Protein AF-A0A1J0KSJ8-F1 (afdb_monomer)

Mean predicted aligned error: 7.26 Å

InterPro domains:
  IPR025668 Transposase DDE domain [PF13612] (60-178)

Sequence (191 aa):
MTILIMYQAVRYKDFKTYYVELIKIYWKYYFPTSSSYNRFVELIDIAMLPLIAFISSNHGKHTDLYFIDATKLLVCHNLREYRYKVFKSLAAKGKTSTGWFFGFKLNYIGEIISINISPGNKDDRSFLTKLCKGLKGLVFGDRGYISKDKAQLFEKQGLKLITALKKNMKKVHRLLRDLSLRLFLIISKII

Structure (mmCIF, N/CA/C/O backbone):
data_AF-A0A1J0KSJ8-F1
#
_entry.id   AF-A0A1J0KSJ8-F1
#
loop_
_atom_site.group_PDB
_atom_site.id
_atom_site.type_symbol
_atom_site.label_atom_id
_atom_site.label_alt_id
_atom_site.label_comp_id
_atom_site.label_asym_id
_atom_site.label_entity_id
_atom_site.label_seq_id
_atom_site.pdbx_PDB_ins_code
_atom_site.Cartn_x
_atom_site.Cartn_y
_atom_site.Cartn_z
_atom_site.occupancy
_atom_site.B_iso_or_equiv
_atom_site.auth_seq_id
_atom_site.auth_comp_id
_atom_site.au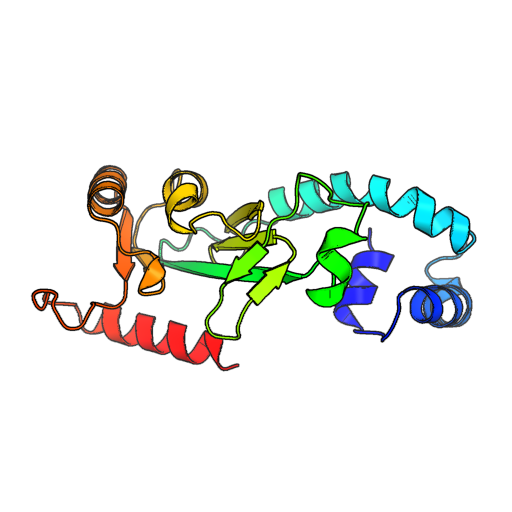th_asym_id
_atom_site.auth_atom_id
_atom_site.pdbx_PDB_model_num
ATOM 1 N N . MET A 1 1 ? 4.986 -9.153 -16.260 1.00 89.81 1 MET A N 1
ATOM 2 C CA . MET A 1 1 ? 4.685 -9.296 -14.817 1.00 89.81 1 MET A CA 1
ATOM 3 C C . MET A 1 1 ? 5.866 -9.871 -14.035 1.00 89.81 1 MET A C 1
ATOM 5 O O . MET A 1 1 ? 6.390 -9.154 -13.196 1.00 89.81 1 MET A O 1
ATOM 9 N N . THR A 1 2 ? 6.344 -11.087 -14.330 1.00 92.12 2 THR A N 1
ATOM 10 C CA . THR A 1 2 ? 7.434 -11.760 -13.583 1.00 92.12 2 THR A CA 1
ATOM 11 C C . THR A 1 2 ? 8.677 -10.890 -13.382 1.00 92.12 2 THR A C 1
ATOM 13 O O . THR A 1 2 ? 9.097 -10.683 -12.251 1.00 92.12 2 THR A O 1
ATOM 16 N N . ILE A 1 3 ? 9.190 -10.273 -14.453 1.00 93.81 3 ILE A N 1
ATOM 17 C CA . ILE A 1 3 ? 10.348 -9.363 -14.397 1.00 93.81 3 ILE A CA 1
ATOM 18 C C . ILE A 1 3 ? 10.130 -8.195 -13.412 1.00 93.81 3 ILE A C 1
ATOM 20 O O . ILE A 1 3 ? 11.066 -7.799 -12.724 1.00 93.81 3 ILE A O 1
ATOM 24 N N . LEU A 1 4 ? 8.912 -7.653 -13.303 1.00 92.88 4 LEU A N 1
ATOM 25 C CA . LEU A 1 4 ? 8.602 -6.549 -12.384 1.00 92.88 4 LEU A CA 1
ATOM 26 C C . LEU A 1 4 ? 8.526 -7.017 -10.927 1.00 92.88 4 LEU A C 1
ATOM 28 O O . LEU A 1 4 ? 9.006 -6.316 -10.042 1.00 92.88 4 LEU A O 1
ATOM 32 N N . ILE A 1 5 ? 7.955 -8.199 -10.677 1.00 91.25 5 ILE A N 1
ATOM 33 C CA . ILE A 1 5 ? 7.901 -8.795 -9.332 1.00 91.25 5 ILE A CA 1
ATOM 34 C C . ILE A 1 5 ? 9.320 -9.108 -8.848 1.00 91.25 5 ILE A C 1
ATOM 36 O O . ILE A 1 5 ? 9.695 -8.747 -7.735 1.00 91.25 5 ILE A O 1
ATOM 40 N N . MET A 1 6 ? 10.137 -9.713 -9.710 1.00 92.56 6 MET A N 1
ATOM 41 C CA . MET A 1 6 ? 11.525 -10.045 -9.397 1.00 92.56 6 MET A CA 1
ATOM 42 C C . MET A 1 6 ? 12.364 -8.800 -9.093 1.00 92.56 6 MET A C 1
ATOM 44 O O . MET A 1 6 ? 13.164 -8.834 -8.165 1.00 92.56 6 MET A O 1
ATOM 48 N N . TYR A 1 7 ? 12.135 -7.677 -9.779 1.00 93.25 7 TYR A N 1
ATOM 49 C CA . TYR A 1 7 ? 12.814 -6.419 -9.453 1.00 93.25 7 TYR A CA 1
ATOM 50 C C . TYR A 1 7 ? 12.594 -6.007 -7.988 1.00 93.25 7 TYR A C 1
ATOM 52 O O . TYR A 1 7 ? 13.543 -5.622 -7.305 1.00 93.25 7 TYR A O 1
ATOM 60 N N . GLN A 1 8 ? 11.362 -6.153 -7.486 1.00 89.62 8 GLN A N 1
ATOM 61 C CA . GLN A 1 8 ? 11.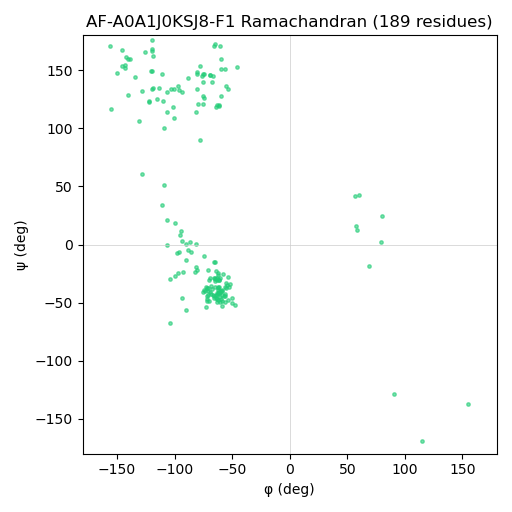033 -5.852 -6.088 1.00 89.62 8 GLN A CA 1
ATOM 62 C C . GLN A 1 8 ? 11.688 -6.837 -5.112 1.00 89.62 8 GLN A C 1
ATOM 64 O O . GLN A 1 8 ? 12.102 -6.439 -4.025 1.00 89.62 8 GLN A O 1
ATOM 69 N N . ALA A 1 9 ? 11.809 -8.110 -5.499 1.00 90.00 9 ALA A N 1
ATOM 70 C CA . ALA A 1 9 ? 12.443 -9.137 -4.676 1.00 90.00 9 ALA A CA 1
ATOM 71 C C . ALA A 1 9 ? 13.965 -8.947 -4.573 1.00 90.00 9 ALA A C 1
ATOM 73 O O . ALA A 1 9 ? 14.524 -9.041 -3.484 1.00 90.00 9 ALA A O 1
ATOM 74 N N . VAL A 1 10 ? 14.628 -8.641 -5.692 1.00 90.44 10 VAL A N 1
ATOM 75 C CA . VAL A 1 10 ? 16.093 -8.511 -5.760 1.00 90.44 10 VAL A CA 1
ATOM 76 C C . VAL A 1 10 ? 16.575 -7.139 -5.263 1.00 90.44 10 VAL A C 1
ATOM 78 O O . VAL A 1 10 ? 17.729 -6.999 -4.872 1.00 90.44 10 VAL A O 1
ATOM 81 N N . ARG A 1 11 ? 15.693 -6.128 -5.212 1.00 87.06 11 ARG A N 1
ATOM 82 C CA . ARG A 1 11 ? 15.969 -4.781 -4.669 1.00 87.06 11 ARG A CA 1
ATOM 83 C C . ARG A 1 11 ? 17.149 -4.058 -5.336 1.00 87.06 11 ARG A C 1
ATOM 85 O O . ARG A 1 11 ? 17.936 -3.384 -4.672 1.00 87.06 11 ARG A O 1
ATOM 92 N N . TYR A 1 12 ? 17.247 -4.158 -6.662 1.00 91.00 12 TYR A N 1
ATOM 93 C CA . TYR A 1 12 ? 18.189 -3.343 -7.437 1.00 91.00 12 TYR A CA 1
ATOM 94 C C . TYR A 1 12 ? 17.919 -1.844 -7.249 1.00 91.00 12 TYR A C 1
ATOM 96 O O . TYR A 1 12 ? 16.783 -1.419 -7.039 1.00 91.00 12 TYR A O 1
ATOM 104 N N . LYS A 1 13 ? 18.976 -1.033 -7.371 1.00 89.88 13 LYS A N 1
ATOM 105 C CA . LYS A 1 13 ? 18.907 0.425 -7.193 1.00 89.88 13 LYS A CA 1
ATOM 106 C C . LYS A 1 13 ? 17.995 1.107 -8.215 1.00 89.88 13 LYS A C 1
ATOM 108 O O . LYS A 1 13 ? 17.263 2.031 -7.864 1.00 89.88 13 LYS A O 1
ATOM 113 N N . ASP A 1 14 ? 18.068 0.682 -9.472 1.00 92.81 14 ASP A N 1
ATOM 114 C CA . ASP A 1 14 ? 17.246 1.206 -10.552 1.00 92.81 14 ASP A CA 1
ATOM 115 C C . ASP A 1 14 ? 16.847 0.103 -11.537 1.00 92.81 14 ASP A C 1
ATOM 117 O O . ASP A 1 14 ? 17.541 -0.901 -11.726 1.00 92.81 14 ASP A O 1
ATOM 121 N N . PHE A 1 15 ? 15.692 0.307 -12.167 1.00 93.25 15 PHE A N 1
ATOM 122 C CA . PHE A 1 15 ? 15.083 -0.687 -13.040 1.00 93.25 15 PHE A CA 1
ATOM 123 C C . PHE A 1 15 ? 15.863 -0.892 -14.346 1.00 93.25 15 PHE A C 1
ATOM 125 O O . PHE A 1 15 ? 15.830 -1.984 -14.912 1.00 93.25 15 PHE A O 1
ATOM 132 N N . LYS A 1 16 ? 16.573 0.134 -14.834 1.00 95.56 16 LYS A N 1
ATOM 133 C CA . LYS A 1 16 ? 17.305 0.057 -16.101 1.00 95.56 16 LYS A CA 1
ATOM 134 C C . LYS A 1 16 ? 18.509 -0.864 -15.969 1.00 95.56 16 LYS A C 1
ATOM 136 O O . LYS A 1 16 ? 18.651 -1.764 -16.790 1.00 95.56 16 LYS A O 1
ATOM 141 N N . THR A 1 17 ? 19.311 -0.679 -14.925 1.00 95.25 17 THR A N 1
ATOM 142 C CA . THR A 1 17 ? 20.457 -1.539 -14.607 1.00 95.25 17 THR A CA 1
ATOM 143 C C . THR A 1 17 ? 19.998 -2.980 -14.398 1.00 95.25 17 THR A C 1
ATOM 145 O O . THR A 1 17 ? 20.498 -3.893 -15.049 1.00 95.25 17 THR A O 1
ATOM 148 N N . TYR A 1 18 ? 18.949 -3.184 -13.593 1.00 96.44 18 TYR A N 1
ATOM 149 C CA . TYR A 1 18 ? 18.329 -4.498 -13.404 1.00 96.44 18 TYR A CA 1
ATOM 150 C C . TYR A 1 18 ? 17.925 -5.165 -14.730 1.00 96.44 18 TYR A C 1
ATOM 152 O O . TYR A 1 18 ? 18.230 -6.330 -14.973 1.00 96.44 18 TYR A O 1
ATOM 160 N N . TYR A 1 19 ? 17.250 -4.434 -15.615 1.00 96.56 19 TYR A N 1
ATOM 161 C CA . TYR A 1 19 ? 16.765 -5.004 -16.865 1.00 96.56 19 TYR A CA 1
ATOM 162 C C . TYR A 1 19 ? 17.901 -5.289 -17.856 1.00 96.56 19 TYR A C 1
ATOM 164 O O . TYR A 1 19 ? 17.952 -6.356 -18.465 1.00 96.56 19 TYR A O 1
ATOM 172 N N . VAL A 1 20 ? 18.813 -4.336 -18.044 1.00 95.94 20 VAL A N 1
ATOM 173 C CA . VAL A 1 20 ? 19.870 -4.440 -19.057 1.00 95.94 20 VAL A CA 1
ATOM 174 C C . VAL A 1 20 ? 20.950 -5.429 -18.637 1.00 95.94 20 VAL A C 1
ATOM 176 O O . VAL A 1 20 ? 21.406 -6.199 -19.473 1.00 95.94 20 VAL A O 1
ATOM 179 N N . GLU A 1 21 ? 21.341 -5.450 -17.368 1.00 94.25 21 GLU A N 1
ATOM 180 C CA . GLU A 1 21 ? 22.428 -6.314 -16.914 1.00 94.25 21 GLU A CA 1
ATOM 181 C C . GLU A 1 21 ? 21.895 -7.672 -16.462 1.00 94.25 21 GLU A C 1
ATOM 183 O O . GLU A 1 21 ? 22.269 -8.703 -17.017 1.00 94.25 21 GLU A O 1
ATOM 188 N N . LEU A 1 22 ? 20.965 -7.711 -15.506 1.00 94.56 22 LEU A N 1
ATOM 189 C CA . LEU A 1 22 ? 20.502 -8.988 -14.963 1.00 94.56 22 LEU A CA 1
ATOM 190 C C . LEU A 1 22 ? 19.610 -9.739 -15.957 1.00 94.56 22 LEU A C 1
ATOM 192 O O . LEU A 1 22 ? 19.896 -10.885 -16.293 1.00 94.56 22 LEU A O 1
ATOM 196 N N . ILE A 1 23 ? 18.547 -9.107 -16.463 1.00 95.81 23 ILE A N 1
ATOM 197 C CA . ILE A 1 23 ? 17.576 -9.805 -17.323 1.00 95.81 23 ILE A CA 1
ATOM 198 C C . ILE A 1 23 ? 18.155 -10.113 -18.705 1.00 95.81 23 ILE A C 1
ATOM 200 O O . ILE A 1 23 ? 18.035 -11.241 -19.181 1.00 95.81 23 ILE A O 1
ATOM 204 N N . LYS A 1 24 ? 18.776 -9.128 -19.364 1.00 95.12 24 LYS A N 1
ATOM 205 C CA . LYS A 1 24 ? 19.223 -9.279 -20.759 1.00 95.12 24 LYS A CA 1
ATOM 206 C C . LYS A 1 24 ? 20.567 -9.995 -20.912 1.00 95.12 24 LYS A C 1
ATOM 208 O O . LYS A 1 24 ? 20.784 -10.553 -21.988 1.00 95.12 24 LYS A O 1
ATOM 213 N N . ILE A 1 25 ? 21.438 -9.993 -19.897 1.00 94.38 25 ILE A N 1
ATOM 214 C CA . ILE A 1 25 ? 22.744 -10.676 -19.952 1.00 94.38 25 ILE A CA 1
ATOM 215 C C . ILE A 1 25 ? 22.688 -11.970 -19.140 1.00 94.38 25 ILE A C 1
ATOM 217 O O . ILE A 1 25 ? 22.714 -13.049 -19.727 1.00 94.38 25 ILE A O 1
ATOM 221 N N . TYR A 1 26 ? 22.548 -11.882 -17.815 1.00 93.44 26 TYR A N 1
ATOM 222 C CA . TYR A 1 26 ? 22.667 -13.055 -16.939 1.00 93.44 26 TYR A CA 1
ATOM 223 C C . TYR A 1 26 ? 21.498 -14.041 -17.065 1.00 93.44 26 TYR A C 1
ATOM 225 O O . TYR A 1 26 ? 21.705 -15.252 -17.075 1.00 93.44 26 TYR A O 1
ATOM 233 N N . TRP A 1 27 ? 20.263 -13.553 -17.186 1.00 93.75 27 TRP A N 1
ATOM 234 C CA . TRP A 1 27 ? 19.052 -14.383 -17.261 1.00 93.75 27 TRP A CA 1
ATOM 235 C C . TRP A 1 27 ? 18.440 -14.449 -18.658 1.00 93.75 27 TRP A C 1
ATOM 237 O O . TRP A 1 27 ? 17.275 -14.823 -18.816 1.00 93.75 27 TRP A O 1
ATOM 247 N N . LYS A 1 28 ? 19.235 -14.159 -19.694 1.00 94.00 28 LYS A N 1
ATOM 248 C CA . LYS A 1 28 ? 18.799 -14.232 -21.094 1.00 94.00 28 LYS A CA 1
ATOM 249 C C . LYS A 1 28 ? 18.188 -15.588 -21.443 1.00 94.00 28 LYS A C 1
ATOM 251 O O . LYS A 1 28 ? 17.220 -15.640 -22.192 1.00 94.00 28 LYS A O 1
ATOM 256 N N . TYR A 1 29 ? 18.726 -16.665 -20.871 1.00 96.19 29 TYR A N 1
ATOM 257 C CA . TYR A 1 29 ? 18.216 -18.023 -21.058 1.00 96.19 29 TYR A CA 1
ATOM 258 C C . TYR A 1 29 ? 16.755 -18.184 -20.603 1.00 96.19 29 TYR A C 1
ATOM 260 O O . TYR A 1 29 ? 15.965 -18.819 -21.292 1.00 96.19 29 TYR A O 1
ATOM 268 N N . TYR A 1 30 ? 16.368 -17.559 -19.486 1.00 94.69 30 TYR A N 1
ATOM 269 C CA . TYR A 1 30 ? 14.998 -17.607 -18.960 1.00 94.69 30 TYR A CA 1
ATOM 270 C C . TYR A 1 30 ? 14.048 -16.633 -19.669 1.00 94.69 30 TYR A C 1
ATOM 272 O O . TYR A 1 30 ? 12.833 -16.827 -19.655 1.00 94.69 30 TYR A O 1
ATOM 280 N N . PHE A 1 31 ? 14.591 -15.588 -20.300 1.00 94.50 31 PHE A N 1
ATOM 281 C CA . PHE A 1 31 ? 13.828 -14.567 -21.022 1.00 94.50 31 PHE A CA 1
ATOM 282 C C . PHE A 1 31 ? 14.361 -14.364 -22.454 1.00 94.50 31 PHE A C 1
ATOM 284 O O . PHE A 1 31 ? 14.771 -13.247 -22.810 1.00 94.50 31 PHE A O 1
ATOM 291 N N . PRO A 1 32 ? 14.344 -15.411 -23.303 1.00 93.31 32 PRO A N 1
ATOM 292 C CA . PRO A 1 32 ? 15.005 -15.390 -24.610 1.00 93.31 32 PRO A CA 1
ATOM 293 C C . PRO A 1 32 ? 14.380 -14.370 -25.570 1.00 93.31 32 PRO A C 1
ATOM 295 O O . PRO A 1 32 ? 15.076 -13.771 -26.385 1.00 93.31 32 PRO A O 1
ATOM 298 N N . THR A 1 33 ? 13.079 -14.110 -25.423 1.00 93.25 33 THR A N 1
ATOM 299 C CA . THR A 1 33 ? 12.290 -13.171 -26.236 1.00 93.25 33 THR A CA 1
ATOM 300 C C . THR A 1 33 ? 12.080 -11.812 -25.559 1.00 93.25 33 THR A C 1
ATOM 302 O O . THR A 1 33 ? 11.182 -11.053 -25.924 1.00 93.25 33 THR A O 1
ATOM 305 N N . SER A 1 34 ? 12.899 -11.473 -24.557 1.00 91.12 34 SER A N 1
ATOM 306 C CA . SER A 1 34 ? 12.813 -10.183 -23.864 1.00 91.12 34 SER A CA 1
ATOM 307 C C . SER A 1 34 ? 13.023 -9.004 -24.822 1.00 91.12 34 SER A C 1
ATOM 309 O O . SER A 1 34 ? 14.029 -8.914 -25.535 1.00 91.12 34 SER A O 1
ATOM 311 N N . SE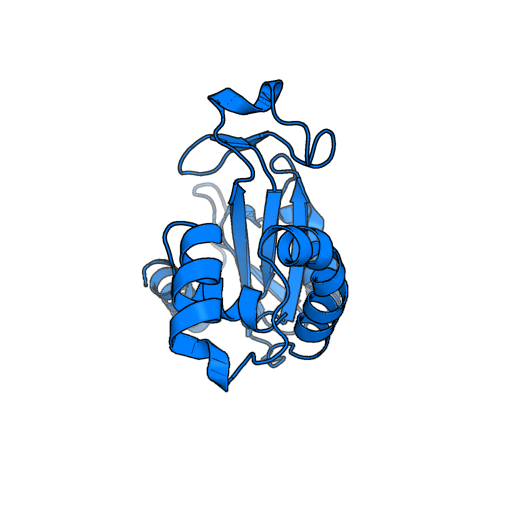R A 1 35 ? 12.092 -8.049 -24.808 1.00 93.56 35 SER A N 1
ATOM 312 C CA . SER A 1 35 ? 12.138 -6.857 -25.657 1.00 93.56 35 SER A CA 1
ATOM 313 C C . SER A 1 35 ? 13.328 -5.943 -25.324 1.00 93.56 35 SER A C 1
ATOM 315 O O . SER A 1 35 ? 14.049 -6.145 -24.338 1.00 93.56 35 SER A O 1
ATOM 317 N N . SER A 1 36 ? 13.552 -4.904 -26.134 1.00 94.56 36 SER A N 1
ATOM 318 C CA . SER A 1 36 ? 14.458 -3.815 -25.748 1.00 94.56 36 SER A CA 1
ATOM 319 C C . SER A 1 36 ? 13.967 -3.137 -24.461 1.00 94.56 36 SER A C 1
ATOM 321 O O . SER A 1 36 ? 12.789 -3.244 -24.112 1.00 94.56 36 SER A O 1
ATOM 323 N N . TYR A 1 37 ? 14.859 -2.440 -23.751 1.00 95.12 37 TYR A N 1
ATOM 324 C CA . TYR A 1 37 ? 14.500 -1.730 -22.518 1.00 95.12 37 TYR A CA 1
ATOM 325 C C . TYR A 1 37 ? 13.361 -0.725 -22.744 1.00 95.12 37 TYR A C 1
ATOM 327 O O . TYR A 1 37 ? 12.360 -0.775 -22.038 1.00 95.12 37 TYR A O 1
ATOM 335 N N . ASN A 1 38 ? 13.469 0.128 -23.768 1.00 95.38 38 ASN A N 1
ATOM 336 C CA . ASN A 1 38 ? 12.441 1.130 -24.073 1.00 95.38 38 ASN A CA 1
ATOM 337 C C . ASN A 1 38 ? 11.091 0.470 -24.366 1.00 95.38 38 ASN A C 1
ATOM 339 O O . ASN A 1 38 ? 10.085 0.835 -23.765 1.00 95.38 38 ASN A O 1
ATOM 343 N N . ARG A 1 39 ? 11.093 -0.579 -25.200 1.00 94.56 39 ARG A N 1
ATOM 344 C CA . ARG A 1 39 ? 9.872 -1.329 -25.494 1.00 94.56 39 ARG A CA 1
ATOM 345 C C . ARG A 1 39 ? 9.299 -1.990 -24.244 1.00 94.56 39 ARG A C 1
ATOM 347 O O . ARG A 1 39 ? 8.091 -2.028 -24.078 1.00 94.56 39 ARG A O 1
ATOM 354 N N . PHE A 1 40 ? 10.147 -2.500 -23.354 1.00 94.31 40 PHE A N 1
ATOM 355 C CA . PHE A 1 40 ? 9.678 -3.088 -22.105 1.00 94.31 40 PHE A CA 1
ATOM 356 C C . PHE A 1 40 ? 8.985 -2.047 -21.225 1.00 94.31 40 PHE A C 1
ATOM 358 O O . PHE A 1 40 ? 7.924 -2.339 -20.686 1.00 94.31 40 PHE A O 1
ATOM 365 N N . VAL A 1 41 ? 9.554 -0.842 -21.105 1.00 92.56 41 VAL A N 1
ATOM 366 C CA . VAL A 1 41 ? 8.967 0.259 -20.323 1.00 92.56 41 VAL A CA 1
ATOM 367 C C . VAL A 1 41 ? 7.572 0.619 -20.834 1.00 92.56 41 VAL A C 1
ATOM 369 O O . VAL A 1 41 ? 6.658 0.746 -20.028 1.00 92.56 41 VAL A O 1
ATOM 372 N N . GLU A 1 42 ? 7.379 0.691 -22.151 1.00 91.62 42 GLU A N 1
ATOM 373 C CA . GLU A 1 42 ? 6.055 0.905 -22.761 1.00 91.62 42 GLU A CA 1
ATOM 374 C C . GLU A 1 42 ? 5.053 -0.215 -22.431 1.00 91.62 42 GLU A C 1
ATOM 376 O O . GLU A 1 42 ? 3.852 0.020 -22.352 1.00 91.62 42 GLU A O 1
ATOM 381 N N . LEU A 1 43 ? 5.536 -1.444 -22.234 1.00 91.06 43 LEU A N 1
ATOM 382 C CA . LEU A 1 43 ? 4.709 -2.610 -21.917 1.00 91.06 43 LEU A CA 1
ATOM 383 C C . LEU A 1 43 ? 4.421 -2.759 -20.413 1.00 91.06 43 LEU A C 1
ATOM 385 O O . LEU A 1 43 ? 3.642 -3.639 -20.040 1.00 91.06 43 LEU A O 1
ATOM 389 N N . ILE A 1 44 ? 5.020 -1.940 -19.537 1.00 90.44 44 ILE A N 1
ATOM 390 C CA . ILE A 1 44 ? 4.822 -2.047 -18.079 1.00 90.44 44 ILE A CA 1
ATOM 391 C C . ILE A 1 44 ? 3.346 -1.885 -17.716 1.00 90.44 44 ILE A C 1
ATOM 393 O O . ILE A 1 44 ? 2.844 -2.651 -16.893 1.00 90.44 44 ILE A O 1
ATOM 397 N N . ASP A 1 45 ? 2.635 -0.963 -18.363 1.00 85.56 45 ASP A N 1
ATOM 398 C CA . ASP A 1 45 ? 1.226 -0.697 -18.061 1.00 85.56 45 ASP A CA 1
ATOM 399 C C . ASP A 1 45 ? 0.332 -1.913 -18.344 1.00 85.56 45 ASP A C 1
ATOM 401 O O . ASP A 1 45 ? -0.622 -2.175 -17.611 1.00 85.56 45 ASP A O 1
ATOM 405 N N . ILE A 1 46 ? 0.697 -2.746 -19.325 1.00 90.12 46 ILE A N 1
ATOM 406 C CA . ILE A 1 46 ? -0.010 -4.001 -19.625 1.00 90.12 46 ILE A CA 1
ATOM 407 C C . ILE A 1 46 ? 0.111 -4.987 -18.459 1.00 90.12 46 ILE A C 1
ATOM 409 O O . ILE A 1 46 ? -0.791 -5.789 -18.225 1.00 90.12 46 ILE A O 1
ATOM 413 N N . ALA A 1 47 ? 1.196 -4.923 -17.681 1.00 87.81 47 ALA A N 1
ATOM 414 C CA . ALA A 1 47 ? 1.391 -5.787 -16.525 1.00 87.81 47 ALA A CA 1
ATOM 415 C C . ALA A 1 47 ? 0.517 -5.408 -15.315 1.00 87.81 47 ALA A C 1
ATOM 417 O O . ALA A 1 47 ? 0.440 -6.203 -14.378 1.00 87.81 47 ALA A O 1
ATOM 418 N N . MET A 1 48 ? -0.162 -4.254 -15.325 1.00 84.94 48 MET A N 1
ATOM 419 C CA . MET A 1 48 ? -1.044 -3.842 -14.227 1.00 84.94 48 MET A CA 1
ATOM 420 C C . MET A 1 48 ? -2.266 -4.750 -14.089 1.00 84.94 48 MET A C 1
ATOM 422 O O . MET A 1 48 ? -2.574 -5.188 -12.984 1.00 84.94 48 MET A O 1
ATOM 426 N N . LEU A 1 49 ? -2.938 -5.078 -15.195 1.00 89.12 49 LEU A N 1
ATOM 427 C CA . LEU A 1 49 ? -4.103 -5.969 -15.185 1.00 89.12 49 LEU A CA 1
ATOM 428 C C . LEU A 1 49 ? -3.797 -7.363 -14.608 1.00 89.12 49 LEU A C 1
ATOM 430 O O . LEU A 1 49 ? -4.483 -7.761 -13.665 1.00 89.12 49 LEU A O 1
ATOM 434 N N . PRO A 1 50 ? -2.771 -8.100 -15.081 1.00 90.94 50 PRO A N 1
ATOM 435 C CA . PRO A 1 50 ? -2.442 -9.395 -14.502 1.00 90.94 50 PRO A CA 1
ATOM 436 C C . PRO A 1 50 ? -1.948 -9.277 -13.055 1.00 90.94 50 PRO A C 1
ATOM 438 O O . PRO A 1 50 ? -2.192 -10.191 -12.278 1.00 90.94 50 PRO A O 1
ATOM 441 N N . LEU A 1 51 ? -1.324 -8.162 -12.651 1.00 88.00 51 LEU A N 1
ATOM 442 C CA . LEU A 1 51 ? -0.939 -7.948 -11.253 1.00 88.00 51 LEU A CA 1
ATOM 443 C C . LEU A 1 51 ? -2.163 -7.771 -10.342 1.00 88.00 51 LEU A C 1
ATOM 445 O O . LEU A 1 51 ? -2.206 -8.344 -9.257 1.00 88.00 51 LEU A O 1
ATOM 449 N N . ILE A 1 52 ? -3.168 -7.013 -10.789 1.00 87.44 52 ILE A N 1
ATOM 450 C CA . ILE A 1 52 ? -4.440 -6.867 -10.071 1.00 87.44 52 ILE A CA 1
ATOM 451 C C . ILE A 1 52 ? -5.140 -8.224 -9.985 1.00 87.44 52 ILE A C 1
ATOM 453 O O . ILE A 1 52 ? -5.537 -8.624 -8.896 1.00 87.44 52 ILE A O 1
ATOM 457 N N . ALA A 1 53 ? -5.226 -8.959 -11.097 1.00 90.31 53 ALA A N 1
ATOM 458 C CA . ALA A 1 53 ? -5.826 -10.291 -11.122 1.00 90.31 53 ALA A CA 1
ATOM 459 C C . ALA A 1 53 ? -5.097 -11.276 -10.194 1.00 90.31 53 ALA A C 1
ATOM 461 O O . ALA A 1 53 ? -5.749 -12.028 -9.473 1.00 90.31 53 ALA A O 1
ATOM 462 N N . PHE A 1 54 ? -3.762 -11.236 -10.162 1.00 88.94 54 PHE A N 1
ATOM 463 C CA . PHE A 1 54 ? -2.945 -12.036 -9.252 1.00 88.94 54 PHE A CA 1
ATOM 464 C C . PHE A 1 54 ? -3.266 -11.717 -7.788 1.00 88.94 54 PHE A C 1
ATOM 466 O O . PHE A 1 54 ? -3.566 -12.620 -7.017 1.00 88.94 54 PHE A O 1
ATOM 473 N N . ILE A 1 55 ? -3.287 -10.435 -7.412 1.00 86.06 55 ILE A N 1
ATOM 474 C CA . ILE A 1 55 ? -3.630 -10.009 -6.047 1.00 86.06 55 ILE A CA 1
ATOM 475 C C . ILE A 1 55 ? -5.064 -10.420 -5.680 1.00 86.06 55 ILE A C 1
ATOM 477 O O . ILE A 1 55 ? -5.297 -10.883 -4.569 1.00 86.06 55 ILE A O 1
ATOM 481 N N . SER A 1 56 ? -6.015 -10.276 -6.605 1.00 85.00 56 SER A N 1
ATOM 482 C CA . SER A 1 56 ? -7.419 -10.654 -6.397 1.00 85.00 56 SER A CA 1
ATOM 483 C C . SER A 1 56 ? -7.657 -12.165 -6.349 1.00 85.00 56 SER A C 1
ATOM 485 O O . SER A 1 56 ? -8.666 -12.603 -5.809 1.00 85.00 56 SER A O 1
ATOM 487 N N . SER A 1 57 ? -6.764 -12.971 -6.921 1.00 87.62 57 SER A N 1
ATOM 488 C CA . SER A 1 57 ? -6.877 -14.437 -6.890 1.00 87.62 57 SER A CA 1
ATOM 489 C C . SER A 1 57 ? -6.129 -15.047 -5.703 1.00 87.62 57 SER A C 1
ATOM 491 O O . SER A 1 57 ? -6.468 -16.138 -5.254 1.00 87.62 57 SER A O 1
ATOM 493 N N . ASN A 1 58 ? -5.133 -14.337 -5.167 1.00 85.12 58 ASN A N 1
ATOM 494 C CA . ASN A 1 58 ? -4.237 -14.815 -4.117 1.00 85.12 58 ASN A CA 1
ATOM 495 C C . ASN A 1 58 ? -4.503 -14.107 -2.780 1.00 85.12 58 ASN A C 1
ATOM 497 O O . ASN A 1 58 ? -3.585 -13.579 -2.150 1.00 85.12 58 ASN A O 1
ATOM 501 N N . HIS A 1 59 ? -5.763 -14.093 -2.347 1.00 84.38 59 HIS A N 1
ATOM 502 C CA . HIS A 1 59 ? -6.126 -13.587 -1.028 1.00 84.38 59 HIS A CA 1
ATOM 503 C C . HIS A 1 59 ? -5.616 -14.499 0.093 1.00 84.38 59 HIS A C 1
ATOM 505 O O . HIS A 1 59 ? -5.578 -15.725 -0.038 1.00 84.38 59 HIS A O 1
ATOM 511 N N . GLY A 1 60 ? -5.247 -13.878 1.212 1.00 85.19 60 GLY A N 1
ATOM 512 C CA . GLY A 1 60 ? -4.930 -14.564 2.458 1.00 85.19 60 GLY A CA 1
ATOM 513 C C . GLY A 1 60 ? -6.094 -15.373 3.017 1.00 85.19 60 GLY A C 1
ATOM 514 O O . GLY A 1 60 ? -7.238 -15.271 2.564 1.00 85.19 60 GLY A O 1
ATOM 515 N N . LYS A 1 61 ? -5.815 -16.178 4.041 1.00 87.00 61 LYS A N 1
ATOM 516 C CA . LYS A 1 61 ? -6.854 -16.992 4.668 1.00 87.00 61 LYS A CA 1
ATOM 517 C C . LYS A 1 61 ? -7.743 -16.111 5.541 1.00 87.00 61 LYS A C 1
ATOM 519 O O . LYS A 1 61 ? -7.281 -15.258 6.293 1.00 87.00 61 LYS A O 1
ATOM 524 N N . HIS A 1 62 ? -9.043 -16.373 5.496 1.00 89.12 62 HIS A N 1
ATOM 525 C CA . HIS A 1 62 ? -9.998 -15.764 6.414 1.00 89.12 62 HIS A CA 1
ATOM 526 C C . HIS A 1 62 ? -9.914 -16.477 7.771 1.00 89.12 62 HIS A C 1
ATOM 528 O O . HIS A 1 62 ? -10.567 -17.492 7.987 1.00 89.12 62 HIS A O 1
ATOM 534 N N . THR A 1 63 ? -9.044 -15.986 8.656 1.00 88.75 63 THR A N 1
ATOM 535 C CA . THR A 1 63 ? -8.735 -16.598 9.965 1.00 88.75 63 THR A CA 1
ATOM 536 C C . THR A 1 63 ? -9.568 -16.046 11.122 1.00 88.75 63 THR A C 1
ATOM 538 O O . THR A 1 63 ? -9.318 -16.398 12.274 1.00 88.75 63 THR A O 1
ATOM 541 N N . ASP A 1 64 ? -10.504 -15.133 10.844 1.00 91.62 64 ASP A N 1
ATOM 542 C CA . ASP A 1 64 ? -11.245 -14.344 11.843 1.00 91.62 64 ASP A CA 1
ATOM 543 C C . ASP A 1 64 ? -10.350 -13.500 12.773 1.00 91.62 64 ASP A C 1
ATOM 545 O O . ASP A 1 64 ? -10.811 -12.929 13.766 1.00 91.62 64 ASP A O 1
ATOM 549 N N . LEU A 1 65 ? -9.067 -13.374 12.427 1.00 90.56 65 LEU A N 1
ATOM 550 C CA . LEU A 1 65 ? -8.077 -12.551 13.098 1.00 90.56 65 LEU A CA 1
ATOM 551 C C . LEU A 1 65 ? -7.340 -11.712 12.057 1.00 90.56 65 LEU A C 1
ATOM 553 O O . LEU A 1 65 ? -6.484 -12.195 11.321 1.00 90.56 65 LEU A O 1
ATOM 557 N N . TYR A 1 66 ? -7.654 -10.425 12.031 1.00 91.69 66 TYR A N 1
ATOM 558 C CA . TYR A 1 66 ? -7.185 -9.517 10.999 1.00 91.69 66 TYR A CA 1
ATOM 559 C C . TYR A 1 66 ? -6.365 -8.377 11.578 1.00 91.69 66 TYR A C 1
ATOM 561 O O . TYR A 1 66 ? -6.625 -7.879 12.673 1.00 91.69 66 TYR A O 1
ATOM 569 N N . PHE A 1 67 ? -5.411 -7.908 10.786 1.00 90.75 67 PHE A N 1
ATOM 570 C CA . PHE A 1 67 ? -4.570 -6.765 11.105 1.00 90.75 67 PHE A CA 1
ATOM 571 C C . PHE A 1 67 ? -4.733 -5.729 10.008 1.00 90.75 67 PHE A C 1
ATOM 573 O O . PHE A 1 67 ? -4.519 -6.053 8.846 1.00 90.75 67 PHE A O 1
ATOM 580 N N . ILE A 1 68 ? -5.131 -4.508 10.355 1.00 91.44 68 ILE A N 1
ATOM 581 C CA . ILE A 1 68 ? -5.225 -3.407 9.401 1.00 91.44 68 ILE A CA 1
ATOM 582 C C . ILE A 1 68 ? -4.091 -2.416 9.613 1.00 91.44 68 ILE A C 1
ATOM 584 O O . ILE A 1 68 ? -3.846 -1.944 10.728 1.00 91.44 68 ILE A O 1
ATOM 588 N N . ASP A 1 69 ? -3.432 -2.066 8.514 1.00 90.06 69 ASP A N 1
ATOM 589 C CA . ASP A 1 69 ? -2.382 -1.065 8.509 1.00 90.06 69 ASP A CA 1
ATOM 590 C C . ASP A 1 69 ? -2.421 -0.204 7.245 1.00 90.06 69 ASP A C 1
ATOM 592 O O . ASP A 1 69 ? -3.050 -0.547 6.240 1.00 90.06 69 ASP A O 1
ATOM 596 N N . ALA A 1 70 ? -1.772 0.955 7.325 1.00 90.06 70 ALA A N 1
ATOM 597 C CA . ALA A 1 70 ? -1.615 1.858 6.196 1.00 90.06 70 ALA A CA 1
ATOM 598 C C . ALA A 1 70 ? -0.145 2.225 6.015 1.00 90.06 70 ALA A C 1
ATOM 600 O O . ALA A 1 70 ? 0.519 2.657 6.955 1.00 90.06 70 ALA A O 1
ATOM 601 N N . THR A 1 71 ? 0.344 2.132 4.781 1.00 91.00 71 THR A N 1
ATOM 602 C CA . THR A 1 71 ? 1.692 2.577 4.419 1.00 91.00 71 THR A CA 1
ATOM 603 C C . THR A 1 71 ? 1.655 3.665 3.352 1.00 91.00 71 THR A C 1
ATOM 605 O O . THR A 1 71 ? 0.749 3.724 2.516 1.00 91.00 71 THR A O 1
ATOM 608 N N . LYS A 1 72 ? 2.641 4.565 3.389 1.00 93.38 72 LYS A N 1
ATOM 609 C CA . LYS A 1 72 ? 2.797 5.624 2.387 1.00 93.38 72 LYS A CA 1
ATOM 610 C C . LYS A 1 72 ? 3.467 5.060 1.135 1.00 93.38 72 LYS A C 1
ATOM 612 O O . LYS A 1 72 ? 4.496 4.399 1.215 1.00 93.38 72 LYS A O 1
ATOM 617 N N . LEU A 1 73 ? 2.921 5.397 -0.025 1.00 93.31 73 LEU A N 1
ATOM 618 C CA . LEU A 1 73 ? 3.508 5.133 -1.334 1.00 93.31 73 LEU A CA 1
ATOM 619 C C . LEU A 1 73 ? 3.977 6.465 -1.918 1.00 93.31 73 LEU A C 1
ATOM 621 O O . LEU A 1 73 ? 3.172 7.262 -2.406 1.00 93.31 73 LEU A O 1
ATOM 625 N N . LEU A 1 74 ? 5.279 6.735 -1.818 1.00 92.69 74 LEU A N 1
ATOM 626 C CA . LEU A 1 74 ? 5.865 7.964 -2.344 1.00 92.69 74 LEU A CA 1
ATOM 627 C C . LEU A 1 74 ? 5.965 7.875 -3.865 1.00 92.69 74 LEU A C 1
ATOM 629 O O . LEU A 1 74 ? 6.546 6.930 -4.389 1.00 92.69 74 LEU A O 1
ATOM 633 N N . VAL A 1 75 ? 5.446 8.883 -4.565 1.00 93.25 75 VAL A N 1
ATOM 634 C CA . VAL A 1 75 ? 5.567 8.965 -6.033 1.00 93.25 75 VAL A CA 1
ATOM 635 C C . VAL A 1 75 ? 6.686 9.909 -6.463 1.00 93.25 75 VAL A C 1
ATOM 637 O O . VAL A 1 75 ? 7.273 9.742 -7.530 1.00 93.25 75 VAL A O 1
ATOM 640 N N . CYS A 1 76 ? 7.011 10.900 -5.628 1.00 93.06 76 CYS A N 1
ATOM 641 C CA . CYS A 1 76 ? 8.177 11.755 -5.797 1.00 93.06 76 CYS A CA 1
ATOM 642 C C . CYS A 1 76 ? 8.616 12.376 -4.464 1.00 93.06 76 CYS A C 1
ATOM 644 O O . CYS A 1 76 ? 7.912 12.321 -3.455 1.00 93.06 76 CYS A O 1
ATOM 646 N N . HIS A 1 77 ? 9.784 13.020 -4.473 1.00 92.25 77 HIS A N 1
ATOM 647 C CA . HIS A 1 77 ? 10.222 13.855 -3.357 1.00 92.25 77 HIS A CA 1
ATOM 648 C C . HIS A 1 77 ? 9.324 15.096 -3.215 1.00 92.25 77 HIS A C 1
ATOM 650 O O . HIS A 1 77 ? 8.925 15.680 -4.225 1.00 92.25 77 HIS A O 1
ATOM 656 N N . ASN A 1 78 ? 9.075 15.558 -1.985 1.00 92.50 78 ASN A N 1
ATOM 657 C CA . ASN A 1 78 ? 8.183 16.697 -1.705 1.00 92.50 78 ASN A CA 1
ATOM 658 C C . ASN A 1 78 ? 8.577 17.976 -2.463 1.00 92.50 78 ASN A C 1
ATOM 660 O O . ASN A 1 78 ? 7.720 18.694 -2.961 1.00 92.50 78 ASN A O 1
ATOM 664 N N . LEU A 1 79 ? 9.881 18.234 -2.618 1.00 92.94 79 LEU A N 1
ATOM 665 C CA . LEU A 1 79 ? 10.406 19.393 -3.365 1.00 92.94 79 LEU A CA 1
ATOM 666 C C . LEU A 1 79 ? 10.085 19.363 -4.873 1.00 92.94 79 LEU A C 1
ATOM 668 O O . LEU A 1 79 ? 10.271 20.359 -5.571 1.00 92.94 79 LEU A O 1
ATOM 672 N N . ARG A 1 80 ? 9.659 18.213 -5.407 1.00 93.69 80 ARG A N 1
ATOM 673 C CA . ARG A 1 80 ? 9.333 18.026 -6.829 1.00 93.69 80 ARG A CA 1
ATOM 674 C C . ARG A 1 80 ? 7.830 17.927 -7.091 1.00 93.69 80 ARG A C 1
ATOM 676 O O . ARG A 1 80 ? 7.458 17.842 -8.255 1.00 93.69 80 ARG A O 1
ATOM 683 N N . GLU A 1 81 ? 6.998 18.002 -6.052 1.00 93.00 81 GLU A N 1
ATOM 684 C CA . GLU A 1 81 ? 5.532 17.904 -6.125 1.00 93.00 81 GLU A CA 1
ATOM 685 C C . GLU A 1 81 ? 4.944 18.796 -7.230 1.00 93.00 81 GLU A C 1
ATOM 687 O O . GLU A 1 81 ? 4.275 18.301 -8.131 1.00 93.00 81 GLU A O 1
ATOM 692 N N . TYR A 1 82 ? 5.294 20.086 -7.246 1.00 91.50 82 TYR A N 1
ATOM 693 C CA . TYR A 1 82 ? 4.765 21.048 -8.224 1.00 91.50 82 TYR A CA 1
ATOM 694 C C . TYR A 1 82 ? 5.158 20.761 -9.682 1.00 91.50 82 TYR A C 1
ATOM 696 O O . TYR A 1 82 ? 4.484 21.209 -10.606 1.00 91.50 82 TYR A O 1
ATOM 704 N N . ARG A 1 83 ? 6.251 20.020 -9.905 1.00 94.00 83 ARG A N 1
ATOM 705 C CA . ARG A 1 83 ? 6.745 19.655 -11.244 1.00 94.00 83 ARG A CA 1
ATOM 706 C C . ARG A 1 83 ? 6.317 18.248 -11.665 1.00 94.00 83 ARG A C 1
ATOM 708 O O . ARG A 1 83 ? 6.565 17.858 -12.805 1.00 94.00 83 ARG A O 1
ATOM 715 N N . TYR A 1 84 ? 5.705 17.477 -10.769 1.00 93.25 84 TYR A N 1
ATOM 716 C CA . TYR A 1 84 ? 5.349 16.090 -11.022 1.00 93.25 84 TYR A CA 1
ATOM 717 C C . TYR A 1 84 ? 4.065 15.989 -11.855 1.00 93.25 84 TYR A C 1
ATOM 719 O O . TYR A 1 84 ? 3.011 16.480 -11.458 1.00 93.25 84 TYR A O 1
ATOM 727 N N . LYS A 1 85 ? 4.155 15.344 -13.025 1.00 93.12 85 LYS A N 1
ATOM 728 C CA . LYS A 1 85 ? 3.051 15.283 -14.001 1.00 93.12 85 LYS A CA 1
ATOM 729 C C . LYS A 1 85 ? 2.318 13.938 -14.038 1.00 93.12 85 LYS A C 1
ATOM 731 O O . LYS A 1 85 ? 1.127 13.934 -14.313 1.00 93.12 85 LYS A O 1
ATOM 736 N N . VAL A 1 86 ? 2.995 12.828 -13.725 1.00 90.81 86 VAL A N 1
ATOM 737 C CA . VAL A 1 86 ? 2.491 11.458 -13.976 1.00 90.81 86 VAL A CA 1
ATOM 738 C C . VAL A 1 86 ? 1.198 11.153 -13.212 1.00 90.81 86 VAL A C 1
ATOM 740 O O . VAL A 1 86 ? 0.230 10.704 -13.807 1.00 90.81 86 VAL A O 1
ATOM 743 N N . PHE A 1 87 ? 1.144 11.464 -11.914 1.00 92.44 87 PHE A N 1
ATOM 744 C CA . PHE A 1 87 ? -0.067 11.301 -11.090 1.00 92.44 87 PHE A CA 1
ATOM 745 C C . PHE A 1 87 ? -0.673 12.642 -10.679 1.00 92.44 87 PHE A C 1
ATOM 747 O O . PHE A 1 87 ? -1.206 12.778 -9.575 1.00 92.44 87 PHE A O 1
ATOM 754 N N . LYS A 1 88 ? -0.579 13.662 -11.542 1.00 91.62 88 LYS A N 1
ATOM 755 C CA . LYS A 1 88 ? -1.241 14.948 -11.291 1.00 91.62 88 LYS A CA 1
ATOM 756 C C . LYS A 1 88 ? -2.737 14.704 -11.061 1.00 91.62 88 LYS A C 1
ATOM 758 O O . LYS A 1 88 ? -3.338 13.910 -11.774 1.00 91.62 88 LYS A O 1
ATOM 763 N N . SER A 1 89 ? -3.326 15.361 -10.061 1.00 91.62 89 SER A N 1
ATOM 764 C CA . SER A 1 89 ? -4.717 15.184 -9.583 1.00 91.62 89 SER A CA 1
ATOM 765 C C . SER A 1 89 ? -5.052 13.854 -8.886 1.00 91.62 89 SER A C 1
ATOM 767 O O . SER A 1 89 ? -6.021 13.811 -8.133 1.00 91.62 89 SER A O 1
ATOM 769 N N . LEU A 1 90 ? -4.247 12.800 -9.061 1.00 94.69 90 LEU A N 1
ATOM 770 C CA . LEU A 1 90 ? -4.451 11.504 -8.402 1.00 94.69 90 LEU A CA 1
ATOM 771 C C . LEU A 1 90 ? -3.667 11.392 -7.090 1.00 94.69 90 LEU A C 1
ATOM 773 O O . LEU A 1 90 ? -4.200 10.948 -6.075 1.00 94.69 90 LEU A O 1
ATOM 777 N N . ALA A 1 91 ? -2.397 11.792 -7.100 1.00 95.69 91 ALA A N 1
ATOM 778 C CA . ALA A 1 91 ? -1.570 11.845 -5.904 1.00 95.69 91 ALA A CA 1
ATOM 779 C C . ALA A 1 91 ? -1.857 13.124 -5.109 1.00 95.69 91 ALA A C 1
ATOM 781 O O . ALA A 1 91 ? -2.161 14.177 -5.670 1.00 95.69 91 ALA A O 1
ATOM 782 N N . ALA A 1 92 ? -1.724 13.036 -3.787 1.00 96.44 92 ALA A N 1
ATOM 783 C CA . ALA A 1 92 ? -1.913 14.175 -2.901 1.00 96.44 92 ALA A CA 1
ATOM 784 C C . ALA A 1 92 ? -0.886 14.178 -1.772 1.00 96.44 92 ALA A C 1
ATOM 786 O O . ALA A 1 92 ? -0.294 13.151 -1.426 1.00 96.44 92 ALA A O 1
ATOM 787 N N . LYS A 1 93 ? -0.702 15.352 -1.173 1.00 95.38 93 LYS A N 1
ATOM 788 C CA . LYS A 1 93 ? 0.199 15.538 -0.044 1.00 95.38 93 LYS A CA 1
ATOM 789 C C . LYS A 1 93 ? -0.410 14.978 1.238 1.00 95.38 93 LYS A C 1
ATOM 791 O O . LYS A 1 93 ? -1.477 15.405 1.664 1.00 95.38 93 LYS A O 1
ATOM 796 N N . GLY A 1 94 ? 0.277 14.029 1.857 1.00 94.31 94 GLY A N 1
ATOM 797 C CA . GLY A 1 94 ? -0.115 13.402 3.114 1.00 94.31 94 GLY A CA 1
ATOM 798 C C . GLY A 1 94 ? 0.905 13.631 4.220 1.00 94.31 94 GLY A C 1
ATOM 799 O O . GLY A 1 94 ? 2.065 13.955 3.961 1.00 94.31 94 GLY A O 1
ATOM 800 N N . LYS A 1 95 ? 0.490 13.423 5.472 1.00 91.50 95 LYS A N 1
ATOM 801 C CA . LYS A 1 95 ? 1.373 13.472 6.643 1.00 91.50 95 LYS A CA 1
ATOM 802 C C . LYS A 1 95 ? 1.377 12.124 7.356 1.00 91.50 95 LYS A C 1
ATOM 804 O O . LYS A 1 95 ? 0.325 11.541 7.599 1.00 91.50 95 LYS A O 1
ATOM 809 N N . THR A 1 96 ? 2.568 11.655 7.703 1.00 88.38 96 THR A N 1
ATOM 810 C CA . THR A 1 96 ? 2.804 10.483 8.559 1.00 88.38 96 THR A CA 1
ATOM 811 C C . THR A 1 96 ? 3.577 10.899 9.809 1.00 88.38 96 THR A C 1
ATOM 813 O O . THR A 1 96 ? 4.009 12.048 9.917 1.00 88.38 96 THR A O 1
ATOM 816 N N . SER A 1 97 ? 3.801 9.966 10.738 1.00 83.75 97 SER A N 1
ATOM 817 C CA . SER A 1 97 ? 4.711 10.165 11.878 1.00 83.75 97 SER A CA 1
ATOM 818 C C . SER A 1 97 ? 6.118 10.583 11.436 1.00 83.75 97 SER A C 1
ATOM 820 O O . SER A 1 97 ? 6.740 11.417 12.080 1.00 83.75 97 SER A O 1
ATOM 822 N N . THR A 1 98 ? 6.581 10.063 10.296 1.00 86.44 98 THR A N 1
ATOM 823 C CA . THR A 1 98 ? 7.898 10.370 9.707 1.00 86.44 98 THR A CA 1
ATOM 824 C C . THR A 1 98 ? 7.946 11.677 8.906 1.00 86.44 98 THR A C 1
ATOM 826 O O . THR A 1 98 ? 8.981 12.010 8.341 1.00 86.44 98 THR A O 1
ATOM 829 N N . GLY A 1 99 ? 6.834 12.414 8.815 1.00 91.81 99 GLY A N 1
ATOM 830 C CA . GLY A 1 99 ? 6.756 13.686 8.095 1.00 91.81 99 GLY A CA 1
ATOM 831 C C . GLY A 1 99 ? 5.830 13.667 6.880 1.00 91.81 99 GLY A C 1
ATOM 832 O O . GLY A 1 99 ? 5.020 12.752 6.682 1.00 91.81 99 GLY A O 1
ATOM 833 N N . TRP A 1 100 ? 5.922 14.737 6.091 1.00 95.00 100 TRP A N 1
ATOM 834 C CA . TRP A 1 100 ? 5.133 14.938 4.878 1.00 95.00 100 TRP A CA 1
ATOM 835 C C . TRP A 1 100 ? 5.623 14.051 3.733 1.00 95.00 100 TRP A C 1
ATOM 837 O O . TRP A 1 100 ? 6.820 13.805 3.595 1.00 95.00 100 TRP A O 1
ATOM 847 N N . PHE A 1 101 ? 4.705 13.613 2.879 1.00 95.69 101 PHE A N 1
ATOM 848 C CA . PHE A 1 101 ? 5.007 12.904 1.640 1.00 95.69 101 PHE A CA 1
ATOM 849 C C . PHE A 1 101 ? 4.030 13.332 0.541 1.00 95.69 101 PHE A C 1
ATOM 851 O O . PHE A 1 101 ? 2.902 13.730 0.835 1.00 95.69 101 PHE A O 1
ATOM 858 N N . PHE A 1 102 ? 4.437 13.213 -0.720 1.00 96.44 102 PHE A N 1
ATOM 859 C CA . PHE A 1 102 ? 3.551 13.351 -1.870 1.00 96.44 102 PHE A CA 1
ATOM 860 C C . PHE A 1 102 ? 3.369 11.990 -2.544 1.00 96.44 102 PHE A C 1
ATOM 862 O O . PHE A 1 102 ? 4.350 11.329 -2.903 1.00 96.44 102 PHE A O 1
ATOM 869 N N . GLY A 1 103 ? 2.119 11.548 -2.680 1.00 96.50 103 GLY A N 1
ATOM 870 C CA . GLY A 1 103 ? 1.809 10.252 -3.272 1.00 96.50 103 GLY A CA 1
ATOM 871 C C . GLY A 1 103 ? 0.476 9.679 -2.818 1.00 96.50 103 GLY A C 1
ATOM 872 O O . GLY A 1 103 ? -0.528 10.391 -2.727 1.00 96.50 103 GLY A O 1
ATOM 873 N N . PHE A 1 104 ? 0.486 8.379 -2.541 1.00 96.19 104 PHE A N 1
ATOM 874 C CA . PHE A 1 104 ? -0.685 7.598 -2.162 1.00 96.19 104 PHE A CA 1
ATOM 875 C C . PHE A 1 104 ? -0.516 6.968 -0.779 1.00 96.19 104 PHE A C 1
ATOM 877 O O . PHE A 1 104 ? 0.580 6.9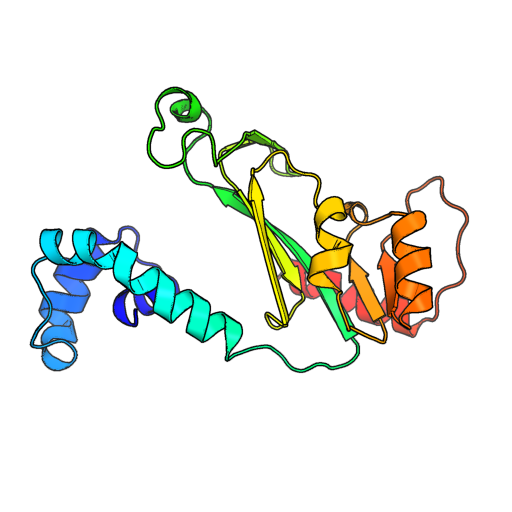06 -0.223 1.00 96.19 104 PHE A O 1
ATOM 884 N N . LYS A 1 105 ? -1.615 6.467 -0.229 1.00 93.94 105 LYS A N 1
ATOM 885 C CA . LYS A 1 105 ? -1.627 5.536 0.890 1.00 93.94 105 LYS A CA 1
ATOM 886 C C . LYS A 1 105 ? -2.159 4.195 0.424 1.00 93.94 105 LYS A C 1
ATOM 888 O O . LYS A 1 105 ? -3.182 4.135 -0.258 1.00 93.94 105 LYS A O 1
ATOM 893 N N . LEU A 1 106 ? -1.471 3.141 0.828 1.00 93.12 106 LEU A N 1
ATOM 894 C CA . LEU A 1 106 ? -1.898 1.763 0.684 1.00 93.12 106 LEU A CA 1
ATOM 895 C C . LEU A 1 106 ? -2.451 1.302 2.026 1.00 93.12 106 LEU A C 1
ATOM 897 O O . LEU A 1 106 ? -1.689 1.128 2.973 1.00 93.12 106 LEU A O 1
ATOM 901 N N . ASN A 1 107 ? -3.764 1.127 2.099 1.00 92.38 107 ASN A N 1
ATOM 902 C CA . ASN A 1 107 ? -4.427 0.510 3.240 1.00 92.38 107 ASN A CA 1
ATOM 903 C C . ASN A 1 107 ? -4.632 -0.966 2.921 1.00 92.38 107 ASN A C 1
ATOM 905 O O . ASN A 1 107 ? -5.108 -1.283 1.829 1.00 92.38 107 ASN A O 1
ATOM 909 N N . TYR A 1 108 ? -4.296 -1.853 3.846 1.00 91.94 108 TYR A N 1
ATOM 910 C CA . TYR A 1 108 ? -4.427 -3.285 3.620 1.00 91.94 108 TYR A CA 1
ATOM 911 C C . TYR A 1 108 ? -4.799 -4.025 4.898 1.00 91.94 108 TYR A C 1
ATOM 913 O O . TYR A 1 108 ? -4.495 -3.581 6.008 1.00 91.94 108 TYR A O 1
ATOM 921 N N . ILE A 1 109 ? -5.460 -5.163 4.715 1.00 91.00 109 ILE A N 1
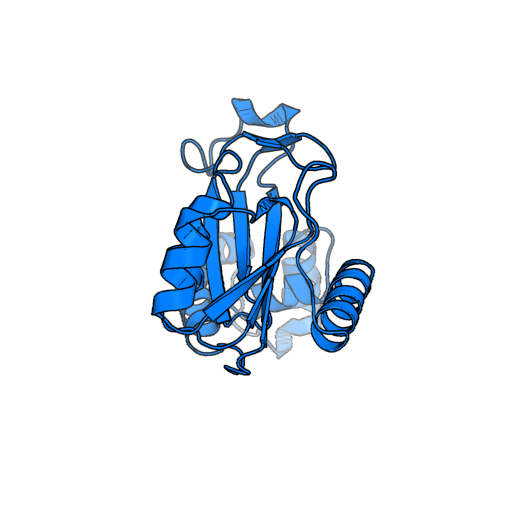ATOM 922 C CA . ILE A 1 109 ? -5.625 -6.172 5.754 1.00 91.00 109 ILE A CA 1
ATOM 923 C C . ILE A 1 109 ? -4.544 -7.238 5.557 1.00 91.00 109 ILE A C 1
ATOM 925 O O . ILE A 1 109 ? -4.267 -7.628 4.420 1.00 91.00 109 ILE A O 1
ATOM 929 N N . GLY A 1 110 ? -3.915 -7.666 6.656 1.00 83.31 110 GLY A N 1
ATOM 930 C CA . GLY A 1 110 ? -2.857 -8.679 6.700 1.00 83.31 110 GLY A CA 1
ATOM 931 C C . GLY A 1 110 ? -3.175 -9.923 5.868 1.00 83.31 110 GLY A C 1
ATOM 932 O O . GLY A 1 110 ? -4.335 -10.219 5.598 1.00 83.31 110 GLY A O 1
ATOM 933 N N . GLU A 1 111 ? -2.122 -10.597 5.400 1.00 79.69 111 GLU A N 1
ATOM 934 C CA . GLU A 1 111 ? -2.194 -11.648 4.368 1.00 79.69 111 GLU A CA 1
ATOM 935 C C . GLU A 1 111 ? -2.832 -11.199 3.034 1.00 79.69 111 GLU A C 1
ATOM 937 O O . GLU A 1 111 ? -3.174 -12.027 2.201 1.00 79.69 111 GLU A O 1
ATOM 942 N N . ILE A 1 112 ? -2.968 -9.888 2.787 1.00 84.88 112 ILE A N 1
ATOM 943 C CA . ILE A 1 112 ? -3.532 -9.335 1.541 1.00 84.88 112 ILE A CA 1
ATOM 944 C C . ILE A 1 112 ? -4.982 -9.817 1.318 1.00 84.88 112 ILE A C 1
ATOM 946 O O . ILE A 1 112 ? -5.424 -10.153 0.221 1.00 84.88 112 ILE A O 1
ATOM 950 N N . ILE A 1 113 ? -5.780 -9.818 2.384 1.00 90.44 113 ILE A N 1
ATOM 951 C CA . ILE A 1 113 ? -7.211 -10.149 2.284 1.00 90.44 113 ILE A CA 1
ATOM 952 C C . ILE A 1 113 ? -7.963 -9.049 1.534 1.00 90.44 113 ILE A C 1
ATOM 954 O O . ILE A 1 113 ? -8.823 -9.311 0.699 1.00 90.44 113 ILE A O 1
ATOM 958 N N . SER A 1 114 ? -7.626 -7.792 1.803 1.00 90.31 114 SER A N 1
ATOM 959 C CA . SER A 1 114 ? -8.184 -6.659 1.077 1.00 90.31 114 SER A CA 1
ATOM 960 C C . SER A 1 114 ? -7.195 -5.507 1.031 1.00 90.31 114 SER A C 1
ATOM 962 O O . SER A 1 114 ? -6.393 -5.308 1.946 1.00 90.31 114 SER A O 1
ATOM 964 N N . ILE A 1 115 ? -7.242 -4.750 -0.064 1.00 91.75 115 ILE A N 1
ATOM 965 C CA . ILE A 1 115 ? -6.357 -3.617 -0.318 1.00 91.75 115 ILE A CA 1
ATOM 966 C C . ILE A 1 115 ? -7.180 -2.434 -0.821 1.00 91.75 115 ILE A C 1
ATOM 968 O O . ILE A 1 115 ? -8.136 -2.582 -1.584 1.00 91.75 115 ILE A O 1
ATOM 972 N N . ASN A 1 116 ? -6.776 -1.232 -0.425 1.00 92.56 116 ASN A N 1
ATOM 973 C CA . ASN A 1 116 ? -7.279 0.007 -0.982 1.00 92.56 116 ASN A CA 1
ATOM 974 C C . ASN A 1 116 ? -6.156 1.037 -1.139 1.00 92.56 116 ASN A C 1
ATOM 976 O O . ASN A 1 116 ? -5.457 1.363 -0.179 1.00 92.56 116 ASN A O 1
ATOM 980 N N . ILE A 1 117 ? -6.048 1.610 -2.336 1.00 92.81 117 ILE A N 1
ATOM 981 C CA . ILE A 1 117 ? -5.132 2.711 -2.635 1.00 92.81 117 ILE A CA 1
ATOM 982 C C . ILE A 1 117 ? -5.918 4.021 -2.633 1.00 92.81 117 ILE A C 1
ATOM 984 O O . ILE A 1 117 ? -6.992 4.116 -3.227 1.00 92.81 117 ILE A O 1
ATOM 988 N N . SER A 1 118 ? -5.385 5.042 -1.967 1.00 94.31 118 SER A N 1
ATOM 989 C CA . SER A 1 118 ? -5.990 6.373 -1.911 1.00 94.31 118 SER A CA 1
ATOM 990 C C . SER A 1 118 ? -4.951 7.482 -2.040 1.00 94.31 118 SER A C 1
ATOM 992 O O . SER A 1 118 ? -3.788 7.255 -1.720 1.00 94.31 118 SER A O 1
ATOM 994 N N . PRO A 1 119 ? -5.339 8.709 -2.421 1.00 96.12 119 PRO A N 1
ATOM 995 C CA . PRO A 1 119 ? -4.446 9.862 -2.340 1.00 96.12 119 PRO A CA 1
ATOM 996 C C . PRO A 1 119 ? -3.901 10.071 -0.918 1.00 96.12 119 PRO A C 1
ATOM 998 O O . PRO A 1 119 ? -4.567 9.748 0.071 1.00 96.12 119 PRO A O 1
ATOM 1001 N N . GLY A 1 120 ? -2.699 10.644 -0.807 1.00 93.44 120 GLY A N 1
ATOM 1002 C CA . GLY A 1 120 ? -1.972 10.802 0.456 1.00 93.44 120 GLY A CA 1
ATOM 1003 C C . GLY A 1 120 ? -2.706 11.581 1.555 1.00 93.44 120 GLY A C 1
ATOM 1004 O O . GLY A 1 120 ? -2.448 11.368 2.739 1.00 93.44 120 GLY A O 1
ATOM 1005 N N . ASN A 1 121 ? -3.638 12.460 1.183 1.00 94.06 121 ASN A N 1
ATOM 1006 C CA . ASN A 1 121 ? -4.400 13.305 2.106 1.00 94.06 121 ASN A CA 1
ATOM 1007 C C . ASN A 1 121 ? -5.686 12.656 2.645 1.00 94.06 121 ASN A C 1
ATOM 1009 O O . ASN A 1 121 ? -6.368 13.265 3.469 1.00 94.06 121 ASN A O 1
ATOM 1013 N N . LYS A 1 122 ? -6.053 11.456 2.180 1.00 93.50 122 LYS A N 1
ATOM 1014 C CA . LYS A 1 122 ? -7.271 10.785 2.643 1.00 93.50 122 LYS A CA 1
ATOM 1015 C C . LYS A 1 122 ? -7.078 10.171 4.030 1.00 93.50 122 LYS A C 1
ATOM 1017 O O . LYS A 1 122 ? -5.998 9.693 4.391 1.00 93.50 122 LYS A O 1
ATOM 1022 N N . ASP A 1 123 ? -8.155 10.212 4.809 1.00 90.25 123 ASP A N 1
ATOM 1023 C CA . ASP A 1 123 ? -8.235 9.577 6.122 1.00 90.25 123 ASP A CA 1
ATOM 1024 C C . ASP A 1 123 ? -8.383 8.062 5.952 1.00 90.25 123 ASP A C 1
ATOM 1026 O O . ASP A 1 123 ? -9.305 7.592 5.280 1.00 90.25 123 ASP A O 1
ATOM 1030 N N . ASP A 1 124 ? -7.499 7.305 6.594 1.00 87.50 124 ASP A N 1
ATOM 1031 C CA . ASP A 1 124 ? -7.421 5.841 6.516 1.00 87.50 124 ASP A CA 1
ATOM 1032 C C . ASP A 1 124 ? -8.713 5.185 7.018 1.00 87.50 124 ASP A C 1
ATOM 1034 O O . ASP A 1 124 ? -9.164 4.155 6.513 1.00 87.50 124 ASP A O 1
ATOM 1038 N N . ARG A 1 125 ? -9.414 5.858 7.941 1.00 90.06 125 ARG A N 1
ATOM 1039 C CA . ARG A 1 125 ? -10.709 5.403 8.439 1.00 90.06 125 ARG A CA 1
ATOM 1040 C C . ARG A 1 125 ? -11.745 5.334 7.332 1.00 90.06 125 ARG A C 1
ATOM 1042 O O . ARG A 1 125 ? -12.667 4.541 7.467 1.00 90.06 125 ARG A O 1
ATOM 1049 N N . SER A 1 126 ? -11.682 6.168 6.296 1.00 90.19 126 SER A N 1
ATOM 1050 C CA . SER A 1 126 ? -12.730 6.225 5.262 1.00 90.19 126 SER A CA 1
ATOM 1051 C C . SER A 1 126 ? -12.888 4.909 4.493 1.00 90.19 126 SER A C 1
ATOM 1053 O O . SER A 1 126 ? -13.993 4.587 4.071 1.00 90.19 126 SER A O 1
ATOM 1055 N N . PHE A 1 127 ? -11.827 4.102 4.410 1.00 90.12 127 PHE A N 1
ATOM 1056 C CA . PHE A 1 127 ? -11.812 2.850 3.652 1.00 90.12 127 PHE A CA 1
ATOM 1057 C C . PHE A 1 127 ? -12.092 1.607 4.493 1.00 90.12 127 PHE A C 1
ATOM 1059 O O . PHE A 1 127 ? -12.266 0.528 3.933 1.00 90.12 127 PHE A O 1
ATOM 1066 N N . LEU A 1 128 ? -12.184 1.750 5.819 1.00 91.94 128 LEU A N 1
ATOM 1067 C CA . LEU A 1 128 ? -12.431 0.644 6.748 1.00 91.94 128 LEU A CA 1
ATOM 1068 C C . LEU A 1 128 ? -13.631 -0.213 6.326 1.00 91.94 128 LEU A C 1
ATOM 1070 O O . LEU A 1 128 ? -13.535 -1.434 6.315 1.00 91.94 128 LEU A O 1
ATOM 1074 N N . THR A 1 129 ? -14.749 0.414 5.951 1.00 92.38 129 THR A N 1
ATOM 1075 C CA . THR A 1 129 ? -15.978 -0.302 5.568 1.00 92.38 129 THR A CA 1
ATOM 1076 C C . THR A 1 129 ? -15.805 -1.128 4.301 1.00 92.38 129 THR A C 1
ATOM 1078 O O . THR A 1 129 ? -16.333 -2.231 4.215 1.00 92.38 129 THR A O 1
ATOM 1081 N N . LYS A 1 130 ? -15.027 -0.622 3.339 1.00 92.94 130 LYS A N 1
ATOM 1082 C CA . LYS A 1 130 ? -14.696 -1.335 2.103 1.00 92.94 130 LYS A CA 1
ATOM 1083 C C . LYS A 1 130 ? -13.729 -2.489 2.371 1.00 92.94 130 LYS A C 1
ATOM 1085 O O . LYS A 1 130 ? -13.938 -3.577 1.853 1.00 92.94 130 LYS A O 1
ATOM 1090 N N . LEU A 1 131 ? -12.700 -2.254 3.185 1.00 92.81 131 LEU A N 1
ATOM 1091 C CA . LEU A 1 131 ? -11.672 -3.247 3.512 1.00 92.81 131 LEU A CA 1
ATOM 1092 C C . LEU A 1 131 ? -12.224 -4.406 4.348 1.00 92.81 131 LEU A C 1
ATOM 1094 O O . LEU A 1 131 ? -11.839 -5.548 4.132 1.00 92.81 131 LEU A O 1
ATOM 1098 N N . CYS A 1 132 ? -13.130 -4.118 5.281 1.00 93.81 132 CYS A N 1
ATOM 1099 C CA . CYS A 1 132 ? -13.677 -5.100 6.217 1.00 93.81 132 CYS A CA 1
ATOM 1100 C C . CYS A 1 132 ? -15.002 -5.725 5.754 1.00 93.81 132 CYS A C 1
ATOM 1102 O O . CYS A 1 132 ? -15.695 -6.346 6.561 1.00 93.81 132 CYS A O 1
ATOM 1104 N N . LYS A 1 133 ? -15.397 -5.523 4.491 1.00 92.81 133 LYS A N 1
ATOM 1105 C CA . LYS A 1 133 ? -16.681 -6.002 3.971 1.00 92.81 133 LYS A CA 1
ATOM 1106 C C . LYS A 1 133 ? -16.725 -7.532 4.009 1.00 92.81 133 LYS A C 1
ATOM 1108 O O . LYS A 1 133 ? -15.924 -8.184 3.352 1.00 92.81 133 LYS A O 1
ATOM 1113 N N . GLY A 1 134 ? -17.687 -8.088 4.746 1.00 91.38 134 GLY A N 1
ATOM 1114 C CA . GLY A 1 134 ? -17.898 -9.538 4.835 1.00 91.38 134 GLY A CA 1
ATOM 1115 C C . GLY A 1 134 ? -16.938 -10.273 5.776 1.00 91.38 134 GLY A C 1
ATOM 1116 O O . GLY A 1 134 ? -17.036 -11.490 5.895 1.00 91.38 134 GLY A O 1
ATOM 1117 N N . LEU A 1 135 ? -16.041 -9.558 6.464 1.00 93.50 135 LEU A N 1
ATOM 1118 C CA . LEU A 1 135 ? -15.168 -10.147 7.479 1.00 93.50 135 LEU A CA 1
ATOM 1119 C C . LEU A 1 135 ? -15.907 -10.317 8.811 1.00 93.50 135 LEU A C 1
ATOM 1121 O O . LEU A 1 135 ? -16.737 -9.483 9.173 1.00 93.50 135 LEU A O 1
ATOM 1125 N N . LYS A 1 136 ? -15.557 -11.370 9.554 1.00 94.50 136 LYS A N 1
ATOM 1126 C CA . LYS A 1 136 ? -16.067 -11.690 10.898 1.00 94.50 136 LYS A CA 1
ATOM 1127 C C . LYS A 1 136 ? -14.911 -11.869 11.887 1.00 94.50 136 LYS A C 1
ATOM 1129 O O . LYS A 1 136 ? -13.762 -11.952 11.483 1.00 94.50 136 LYS A O 1
ATOM 1134 N N . GLY A 1 137 ? -15.186 -11.878 13.187 1.00 93.50 137 GLY A N 1
ATOM 1135 C CA . GLY A 1 137 ? -14.157 -12.074 14.212 1.00 93.50 137 GLY A CA 1
ATOM 1136 C C . GLY A 1 137 ? -13.532 -10.768 14.693 1.00 93.50 137 GLY A C 1
ATOM 1137 O O . GLY A 1 137 ? -14.243 -9.853 15.106 1.00 93.50 137 GLY A O 1
ATOM 1138 N N . LEU A 1 138 ? -12.204 -10.671 14.691 1.00 92.50 138 LEU A N 1
ATOM 1139 C CA . LEU A 1 138 ? -11.454 -9.550 15.258 1.00 92.50 138 LEU A CA 1
ATOM 1140 C C . LEU A 1 138 ? -10.630 -8.842 14.182 1.00 92.50 138 LEU A C 1
ATOM 1142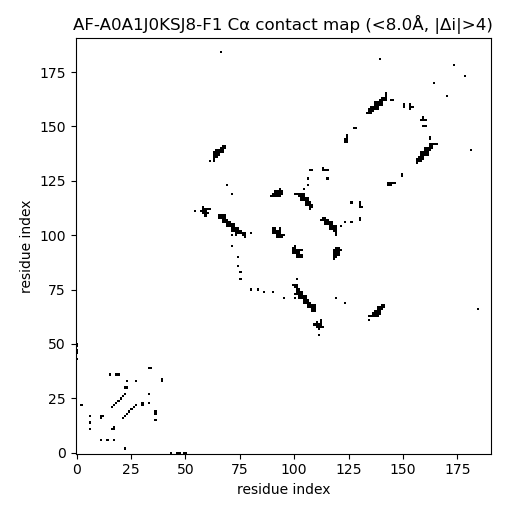 O O . LEU A 1 138 ? -9.905 -9.481 13.429 1.00 92.50 138 LEU A O 1
ATOM 1146 N N . VAL A 1 139 ? -10.671 -7.509 14.159 1.00 92.75 139 VAL A N 1
ATOM 1147 C CA . VAL A 1 139 ? -9.744 -6.695 13.362 1.00 92.75 139 VAL A CA 1
ATOM 1148 C C . VAL A 1 139 ? -8.985 -5.736 14.263 1.00 92.75 139 VAL A C 1
ATOM 1150 O O . VAL A 1 139 ? -9.572 -4.931 14.985 1.00 92.75 139 VAL A O 1
ATOM 1153 N N . PHE A 1 140 ? -7.663 -5.817 14.226 1.00 90.69 140 PHE A N 1
ATOM 1154 C CA . PHE A 1 140 ? -6.779 -4.999 15.033 1.00 90.69 140 PHE A CA 1
ATOM 1155 C C . PHE A 1 140 ? -6.161 -3.885 14.200 1.00 90.69 140 PHE A C 1
ATOM 1157 O O . PHE A 1 140 ? -5.636 -4.135 13.119 1.00 90.69 140 PHE A O 1
ATOM 1164 N N . GLY A 1 141 ? -6.164 -2.665 14.729 1.00 90.06 141 GLY A N 1
ATOM 1165 C CA . GLY A 1 141 ? -5.557 -1.514 14.069 1.00 90.06 141 GLY A CA 1
ATOM 1166 C C . GLY A 1 141 ? -4.932 -0.514 15.036 1.00 90.06 141 GLY A C 1
ATOM 1167 O O . GLY A 1 141 ? -5.162 -0.518 16.250 1.00 90.06 141 GLY A O 1
ATOM 1168 N N . ASP A 1 142 ? -4.147 0.399 14.481 1.00 86.25 142 ASP A N 1
ATOM 1169 C CA . ASP A 1 142 ? -3.541 1.499 15.228 1.00 86.25 142 ASP A CA 1
ATOM 1170 C C . ASP A 1 142 ? -4.569 2.501 15.786 1.00 86.25 142 ASP A C 1
ATOM 1172 O O . ASP A 1 142 ? -5.752 2.516 15.437 1.00 86.25 142 ASP A O 1
ATOM 1176 N N . ARG A 1 143 ? -4.095 3.421 16.642 1.00 84.31 143 ARG A N 1
ATOM 1177 C CA . ARG A 1 143 ? -4.911 4.517 17.217 1.00 84.31 143 ARG A CA 1
ATOM 1178 C C . ARG A 1 143 ? -5.626 5.360 16.158 1.00 84.31 143 ARG A C 1
ATOM 1180 O O . ARG A 1 143 ? -6.671 5.936 16.457 1.00 84.31 143 ARG A O 1
ATOM 1187 N N . GLY A 1 144 ? -5.060 5.452 14.954 1.00 85.88 144 GLY A N 1
ATOM 1188 C CA . GLY A 1 144 ? -5.646 6.183 13.831 1.00 85.88 144 GLY A CA 1
ATOM 1189 C C . GLY A 1 144 ? -6.999 5.627 13.384 1.00 85.88 144 GLY A C 1
ATOM 1190 O O . GLY A 1 144 ? -7.825 6.388 12.896 1.00 85.88 144 GLY A O 1
ATOM 1191 N N . TYR A 1 145 ? -7.277 4.345 13.639 1.00 89.25 145 TYR A N 1
ATOM 1192 C CA . TYR A 1 145 ? -8.500 3.675 13.193 1.00 89.25 145 TYR A CA 1
ATOM 1193 C C . TYR A 1 145 ? -9.691 3.817 14.152 1.00 89.25 145 TYR A C 1
ATOM 1195 O O . TYR A 1 145 ? -10.767 3.290 13.880 1.00 89.25 145 TYR A O 1
ATOM 1203 N N . ILE A 1 146 ? -9.546 4.550 15.262 1.00 89.69 146 ILE A N 1
ATOM 1204 C CA . ILE A 1 146 ? -10.638 4.759 16.224 1.00 89.69 146 ILE A CA 1
ATOM 1205 C C . ILE A 1 146 ? -11.817 5.482 15.549 1.00 89.69 146 ILE A C 1
ATOM 1207 O O . ILE A 1 146 ? -11.696 6.629 15.107 1.00 89.69 146 ILE A O 1
ATOM 1211 N N . SER A 1 147 ? -12.979 4.823 15.518 1.00 89.94 147 SER A N 1
ATOM 1212 C CA . SER A 1 147 ? -14.229 5.359 14.969 1.00 89.94 147 SER A CA 1
ATOM 1213 C C . SER A 1 147 ? -15.428 4.654 15.611 1.00 89.94 147 SER A C 1
ATOM 1215 O O . SER A 1 147 ? -15.588 3.452 15.420 1.00 89.94 147 SER A O 1
ATOM 1217 N N . LYS A 1 148 ? -16.280 5.387 16.345 1.00 89.62 148 LYS A N 1
ATOM 1218 C CA . LYS A 1 148 ? -17.460 4.808 17.022 1.00 89.62 148 LYS A CA 1
ATOM 1219 C C . LYS A 1 148 ? -18.462 4.230 16.022 1.00 89.62 148 LYS A C 1
ATOM 1221 O O . LYS A 1 148 ? -18.826 3.067 16.135 1.00 89.62 148 LYS A O 1
ATOM 1226 N N . ASP A 1 149 ? -18.806 5.007 15.000 1.00 92.69 149 ASP A N 1
ATOM 1227 C CA . ASP A 1 149 ? -19.829 4.629 14.017 1.00 92.69 149 ASP A CA 1
ATOM 1228 C C . ASP A 1 149 ? -19.433 3.364 13.244 1.00 92.69 149 ASP A C 1
ATOM 1230 O O . ASP A 1 149 ? -20.248 2.474 13.014 1.00 92.69 149 ASP A O 1
ATOM 1234 N N . LYS A 1 150 ? -18.143 3.235 12.899 1.00 93.19 150 LYS A N 1
ATOM 1235 C CA . LYS A 1 150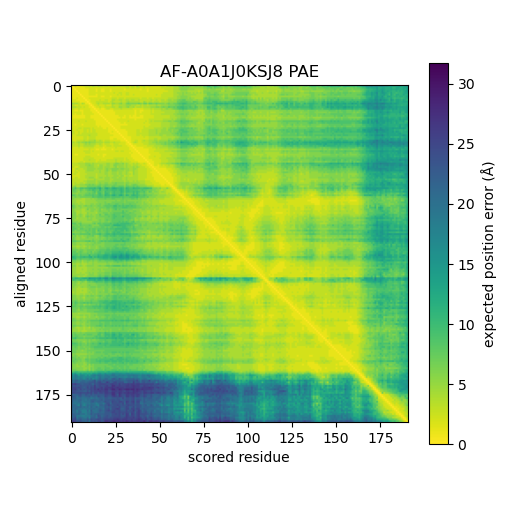 ? -17.626 2.039 12.222 1.00 93.19 150 LYS A CA 1
ATOM 1236 C C . LYS A 1 150 ? -17.530 0.841 13.149 1.00 93.19 150 LYS A C 1
ATOM 1238 O O . LYS A 1 150 ? -17.807 -0.257 12.698 1.00 93.19 150 LYS A O 1
ATOM 1243 N N . ALA A 1 151 ? -17.177 1.039 14.420 1.00 92.00 151 ALA A N 1
ATOM 1244 C CA . ALA A 1 151 ? -17.196 -0.047 15.394 1.00 92.00 151 ALA A CA 1
ATOM 1245 C C . ALA A 1 151 ? -18.613 -0.626 15.541 1.00 92.00 151 ALA A C 1
ATOM 1247 O O . ALA A 1 151 ? -18.773 -1.834 15.442 1.00 92.00 151 ALA A O 1
ATOM 1248 N N . GLN A 1 152 ? -19.638 0.226 15.649 1.00 93.56 152 GLN A N 1
ATOM 1249 C CA . GLN A 1 152 ? -21.038 -0.215 15.698 1.00 93.56 152 GLN A CA 1
ATOM 1250 C C . GLN A 1 152 ? -21.477 -0.925 14.413 1.00 93.56 152 GLN A C 1
ATOM 1252 O O . GLN A 1 152 ? -22.161 -1.944 14.463 1.00 93.56 152 GLN A O 1
ATOM 1257 N N . LEU A 1 153 ? -21.083 -0.405 13.246 1.00 94.31 153 LEU A N 1
ATOM 1258 C CA . LEU A 1 153 ? -21.361 -1.060 11.968 1.00 94.31 153 LEU A CA 1
ATOM 1259 C C . LEU A 1 153 ? -20.697 -2.442 11.888 1.00 94.31 153 LEU A C 1
ATOM 1261 O O . LEU A 1 153 ? -21.301 -3.392 11.400 1.00 94.31 153 LEU A O 1
ATOM 1265 N N . PHE A 1 154 ? -19.463 -2.553 12.375 1.00 95.12 154 PHE A N 1
ATOM 1266 C CA . PHE A 1 154 ? -18.710 -3.798 12.368 1.00 95.12 154 PHE A CA 1
ATOM 1267 C C . PHE A 1 154 ? -19.266 -4.822 13.354 1.00 95.12 154 PHE A C 1
ATOM 1269 O O . PHE A 1 154 ? -19.380 -5.994 13.004 1.00 95.12 154 PHE A O 1
ATOM 1276 N N . GLU A 1 155 ? -19.727 -4.389 14.523 1.00 93.56 155 GLU A N 1
ATOM 1277 C CA . GLU A 1 155 ? -20.401 -5.273 15.473 1.00 93.56 155 GLU A CA 1
ATOM 1278 C C . GLU A 1 155 ? -21.647 -5.922 14.853 1.00 93.56 155 GLU A C 1
ATOM 1280 O O . GLU A 1 155 ? -21.845 -7.124 15.016 1.00 93.56 155 GLU A O 1
ATOM 1285 N N . LYS A 1 156 ? -22.420 -5.185 14.039 1.00 94.44 156 LYS A N 1
ATOM 1286 C CA . LYS A 1 156 ? -23.589 -5.734 13.322 1.00 94.44 156 LYS A CA 1
ATOM 1287 C C . LYS A 1 156 ? -23.243 -6.835 12.311 1.00 94.44 156 LYS A C 1
ATOM 1289 O O . LYS A 1 156 ? -24.078 -7.697 12.068 1.00 94.44 156 LYS A O 1
ATOM 1294 N N . GLN A 1 157 ? -22.041 -6.826 11.725 1.00 94.81 157 GLN A N 1
ATOM 1295 C CA . GLN A 1 157 ? -21.569 -7.906 10.837 1.00 94.81 157 GLN A CA 1
ATOM 1296 C C . GLN A 1 157 ? -20.815 -9.021 11.585 1.00 94.81 157 GLN A C 1
ATOM 1298 O O . GLN A 1 157 ? -20.362 -9.974 10.955 1.00 94.81 157 GLN A O 1
ATOM 1303 N N . GLY A 1 158 ? -20.672 -8.922 12.911 1.00 94.31 158 GLY A N 1
ATOM 1304 C CA . GLY A 1 158 ? -19.910 -9.879 13.716 1.00 94.31 158 GLY A CA 1
ATOM 1305 C C . GLY A 1 158 ? -18.395 -9.655 13.685 1.00 94.31 158 GLY A C 1
ATOM 1306 O O . GLY A 1 158 ? -17.640 -10.599 13.901 1.00 94.31 158 GLY A O 1
ATOM 1307 N N . LEU A 1 159 ? -17.942 -8.428 13.410 1.00 95.31 159 LEU A N 1
ATOM 1308 C CA . LEU A 1 159 ? -16.533 -8.032 13.411 1.00 95.31 159 LEU A CA 1
ATOM 1309 C C . LEU A 1 159 ? -16.258 -7.007 14.517 1.00 95.31 159 LEU A C 1
ATOM 1311 O O . LEU A 1 159 ? -16.850 -5.933 14.559 1.00 95.31 159 LEU A O 1
ATOM 1315 N N . LYS A 1 160 ? -15.298 -7.286 15.392 1.00 93.81 160 LYS A N 1
ATOM 1316 C CA . LYS A 1 160 ? -14.912 -6.384 16.478 1.00 93.81 160 LYS A CA 1
ATOM 1317 C C . LYS A 1 160 ? -13.633 -5.632 16.128 1.00 93.81 160 LYS A C 1
ATOM 1319 O O . LYS A 1 160 ? -12.570 -6.230 15.972 1.00 93.81 160 LYS A O 1
ATOM 1324 N N . LEU A 1 161 ? -13.725 -4.304 16.057 1.00 92.38 161 LEU A N 1
ATOM 1325 C CA . LEU A 1 161 ? -12.571 -3.428 15.846 1.00 92.38 161 LEU A CA 1
ATOM 1326 C C . LEU A 1 161 ? -11.828 -3.175 17.163 1.00 92.38 161 LEU A C 1
ATOM 1328 O O . LEU A 1 161 ? -12.332 -2.502 18.063 1.00 92.38 161 LEU A O 1
ATOM 1332 N N . ILE A 1 162 ? -10.597 -3.672 17.256 1.00 89.38 162 ILE A N 1
ATOM 1333 C CA . ILE A 1 162 ? -9.711 -3.498 18.405 1.00 89.38 162 ILE A CA 1
ATOM 1334 C C . ILE A 1 162 ? -8.608 -2.505 18.044 1.00 89.38 162 ILE A C 1
ATOM 1336 O O . ILE A 1 162 ? -7.725 -2.778 17.239 1.00 89.38 162 ILE A O 1
ATOM 1340 N N . THR A 1 163 ? -8.608 -1.345 18.696 1.00 87.69 163 THR A N 1
ATOM 1341 C CA . THR A 1 163 ? -7.550 -0.340 18.522 1.00 87.69 163 THR A CA 1
ATOM 1342 C C . THR A 1 163 ? -6.825 -0.043 19.821 1.00 87.69 163 THR A C 1
ATOM 1344 O O . THR A 1 163 ? -7.258 -0.404 20.913 1.00 87.69 163 THR A O 1
ATOM 1347 N N . ALA A 1 164 ? -5.708 0.663 19.756 1.00 78.12 164 ALA A N 1
ATOM 1348 C CA . ALA A 1 164 ? -5.115 1.281 20.936 1.00 78.12 164 ALA A CA 1
ATOM 1349 C C . ALA A 1 164 ? -6.008 2.422 21.485 1.00 78.12 164 ALA A C 1
ATOM 1351 O O . ALA A 1 164 ? -6.566 3.200 20.714 1.00 78.12 164 ALA A O 1
ATOM 1352 N N . LEU A 1 165 ? -6.139 2.538 22.814 1.00 74.75 165 LEU A N 1
ATOM 1353 C CA . LEU A 1 165 ? -6.903 3.623 23.451 1.00 74.75 165 LEU A CA 1
ATOM 1354 C C . LEU A 1 165 ? -6.122 4.945 23.409 1.00 74.75 165 LEU A C 1
ATOM 1356 O O . LEU A 1 165 ? -4.892 4.959 23.511 1.00 74.75 165 LEU A O 1
ATOM 1360 N N . LYS A 1 166 ? -6.834 6.072 23.293 1.00 74.44 166 LYS A N 1
ATOM 1361 C CA . LYS A 1 166 ? -6.260 7.398 23.578 1.00 74.44 166 LYS A CA 1
ATOM 1362 C C . LYS A 1 166 ? -6.192 7.610 25.095 1.00 74.44 166 LYS A C 1
ATOM 1364 O O . LYS A 1 166 ? -7.019 7.066 25.820 1.00 74.44 166 LYS A O 1
ATOM 1369 N N . LYS A 1 167 ? -5.251 8.446 25.557 1.00 71.94 167 LYS A N 1
ATOM 1370 C CA . LYS A 1 167 ? -5.017 8.741 26.988 1.00 71.94 167 LYS A CA 1
ATOM 1371 C C . LYS A 1 167 ? -6.295 9.157 27.737 1.00 71.94 167 LYS A C 1
ATOM 1373 O O . LYS A 1 167 ? -6.468 8.781 28.886 1.00 71.94 167 LYS A O 1
ATOM 1378 N N . ASN A 1 168 ? -7.206 9.851 27.051 1.00 75.31 168 ASN A N 1
ATOM 1379 C CA . ASN A 1 168 ? -8.437 10.399 27.630 1.00 75.31 168 ASN A CA 1
ATOM 1380 C C . ASN A 1 168 ? -9.671 9.490 27.443 1.00 75.31 168 ASN A C 1
ATOM 1382 O O . ASN A 1 168 ? -10.793 9.921 27.687 1.00 75.31 168 ASN A O 1
ATOM 1386 N N . MET A 1 169 ? -9.508 8.258 26.947 1.00 76.44 169 MET A N 1
ATOM 1387 C CA . MET A 1 169 ? -10.626 7.321 26.791 1.00 76.44 169 MET A CA 1
ATOM 1388 C C . MET A 1 169 ? -10.825 6.496 28.059 1.00 76.44 169 MET A C 1
ATOM 1390 O O . MET A 1 169 ? -9.855 6.069 28.686 1.00 76.44 169 MET A O 1
ATOM 1394 N N . LYS A 1 170 ? -12.091 6.211 28.391 1.00 70.62 170 LYS A N 1
ATOM 1395 C CA . LYS A 1 170 ? -12.437 5.263 29.456 1.00 70.62 170 LYS A CA 1
ATOM 1396 C C . LYS A 1 170 ? -11.733 3.929 29.198 1.00 70.62 170 LYS A C 1
ATOM 1398 O O . LYS A 1 170 ? -11.727 3.432 28.068 1.00 70.62 170 LYS A O 1
ATOM 1403 N N . LYS A 1 171 ? -11.124 3.368 30.245 1.00 67.00 171 LYS A N 1
ATOM 1404 C CA . LYS A 1 171 ? -10.503 2.044 30.179 1.00 67.00 171 LYS A CA 1
ATOM 1405 C C . LYS A 1 171 ? -11.607 1.027 29.906 1.00 67.00 171 LYS A C 1
ATOM 1407 O O . LYS A 1 171 ? -12.548 0.909 30.680 1.00 67.00 171 LYS A O 1
ATOM 1412 N N . VAL A 1 172 ? -11.501 0.337 28.778 1.00 65.06 172 VAL A N 1
ATOM 1413 C CA . VAL A 1 172 ? -12.383 -0.781 28.437 1.00 65.06 172 VAL A CA 1
ATOM 1414 C C . VAL A 1 172 ? -11.687 -2.052 28.895 1.00 65.06 172 VAL A C 1
ATOM 1416 O O . VAL A 1 172 ? -10.500 -2.224 28.601 1.00 65.06 172 VAL A O 1
ATOM 1419 N N . HIS A 1 173 ? -12.403 -2.924 29.605 1.00 58.97 173 HIS A N 1
ATOM 1420 C CA . HIS A 1 173 ? -11.875 -4.225 29.995 1.00 58.97 173 HIS A CA 1
ATOM 1421 C C . HIS A 1 173 ? -11.562 -5.025 28.725 1.00 58.97 173 HIS A C 1
ATOM 1423 O O . HIS A 1 173 ? -12.432 -5.231 27.879 1.00 58.97 173 HIS A O 1
ATOM 1429 N N . ARG A 1 174 ? -10.299 -5.414 28.552 1.00 64.25 174 ARG A N 1
ATOM 1430 C CA . ARG A 1 174 ? -9.848 -6.243 27.428 1.00 64.25 174 ARG A CA 1
ATOM 1431 C C . ARG A 1 174 ? -9.456 -7.607 27.944 1.00 64.25 174 ARG A C 1
ATOM 1433 O O . ARG A 1 174 ? -8.946 -7.710 29.058 1.00 64.25 174 ARG A O 1
ATOM 1440 N N . LEU A 1 175 ? -9.685 -8.631 27.134 1.00 69.12 175 LEU A N 1
ATOM 1441 C CA . LEU A 1 175 ? -9.194 -9.964 27.443 1.00 69.12 175 LEU A CA 1
ATOM 1442 C C . LEU A 1 175 ? -7.665 -9.964 27.321 1.00 69.12 175 LEU A C 1
ATOM 1444 O O . LEU A 1 175 ? -7.104 -9.284 26.460 1.00 69.12 175 LEU A O 1
ATOM 1448 N N . LEU A 1 176 ? -6.983 -10.747 28.160 1.00 60.28 176 LEU A N 1
ATOM 1449 C CA . LEU A 1 176 ? -5.523 -10.914 28.095 1.00 60.28 176 LEU A CA 1
ATOM 1450 C C . LEU A 1 176 ? -5.059 -11.369 26.700 1.00 60.28 176 LEU A C 1
ATOM 1452 O O . LEU A 1 176 ? -4.025 -10.919 26.213 1.00 60.28 176 LEU A O 1
ATOM 1456 N N . ARG A 1 177 ? -5.885 -12.172 26.017 1.00 60.94 177 ARG A N 1
ATOM 1457 C CA . ARG A 1 177 ? -5.669 -12.614 24.632 1.00 60.94 177 ARG A CA 1
ATOM 1458 C C . ARG A 1 177 ? -5.648 -11.454 23.623 1.00 60.94 177 ARG A C 1
ATOM 1460 O O . ARG A 1 177 ? -4.840 -11.457 22.701 1.00 60.94 177 ARG A O 1
ATOM 1467 N N . ASP A 1 178 ? -6.471 -10.423 23.815 1.00 65.00 178 ASP A N 1
ATOM 1468 C CA . ASP A 1 178 ? -6.472 -9.238 22.940 1.00 65.00 178 ASP A CA 1
ATOM 1469 C C . ASP A 1 178 ? -5.195 -8.404 23.128 1.00 65.00 178 ASP A C 1
ATOM 1471 O O . ASP A 1 178 ? -4.722 -7.734 22.208 1.00 65.00 178 ASP A O 1
ATOM 1475 N N . LEU A 1 179 ? -4.634 -8.418 24.340 1.00 63.56 179 LEU A N 1
ATOM 1476 C CA . LEU A 1 179 ? -3.390 -7.723 24.666 1.00 63.56 179 LEU A CA 1
ATOM 1477 C C . LEU A 1 179 ? -2.171 -8.460 24.098 1.00 63.56 179 LEU A C 1
ATOM 1479 O O . LEU A 1 179 ? -1.290 -7.800 23.549 1.00 63.56 179 LEU A O 1
ATOM 1483 N N . SER A 1 180 ? -2.143 -9.795 24.160 1.00 61.94 180 SER A N 1
ATOM 1484 C CA . SER A 1 180 ? -1.057 -10.603 23.588 1.00 61.94 180 SER A CA 1
ATOM 1485 C C . SER A 1 180 ? -1.022 -10.526 22.058 1.00 61.94 180 SER A C 1
ATOM 1487 O O . SER A 1 180 ? 0.038 -10.296 21.482 1.00 61.94 180 SER A O 1
ATOM 1489 N N . LEU A 1 181 ? -2.179 -10.607 21.391 1.00 63.75 181 LEU A N 1
ATOM 1490 C CA . LEU A 1 181 ? -2.283 -10.446 19.932 1.00 63.75 181 LEU A CA 1
ATOM 1491 C C . LEU A 1 181 ? -1.908 -9.031 19.475 1.00 63.75 181 LEU A C 1
ATOM 1493 O O . LEU A 1 181 ? -1.333 -8.833 18.407 1.00 63.75 181 LEU A O 1
ATOM 1497 N N . ARG A 1 182 ? -2.167 -8.026 20.313 1.00 63.97 182 ARG A N 1
ATOM 1498 C CA . ARG A 1 182 ? -1.711 -6.661 20.055 1.00 63.97 182 ARG A CA 1
ATOM 1499 C C . ARG A 1 182 ? -0.201 -6.499 20.237 1.00 63.97 182 ARG A C 1
ATOM 1501 O O . ARG A 1 182 ? 0.403 -5.736 19.488 1.00 63.97 182 ARG A O 1
ATOM 1508 N N . LEU A 1 183 ? 0.403 -7.173 21.215 1.00 61.28 183 LEU A N 1
ATOM 1509 C CA . LEU A 1 183 ? 1.858 -7.194 21.364 1.00 61.28 183 LEU A CA 1
ATOM 1510 C C . LEU A 1 183 ? 2.510 -7.825 20.127 1.00 61.28 183 LEU A C 1
ATOM 1512 O O . LEU A 1 183 ? 3.460 -7.258 19.600 1.00 61.28 183 LEU A O 1
ATOM 1516 N N . PHE A 1 184 ? 1.932 -8.913 19.606 1.00 61.19 184 PHE A N 1
ATOM 1517 C CA . PHE A 1 184 ? 2.354 -9.520 18.341 1.00 61.19 184 PHE A CA 1
ATOM 1518 C C . PHE A 1 184 ? 2.303 -8.521 17.175 1.00 61.19 184 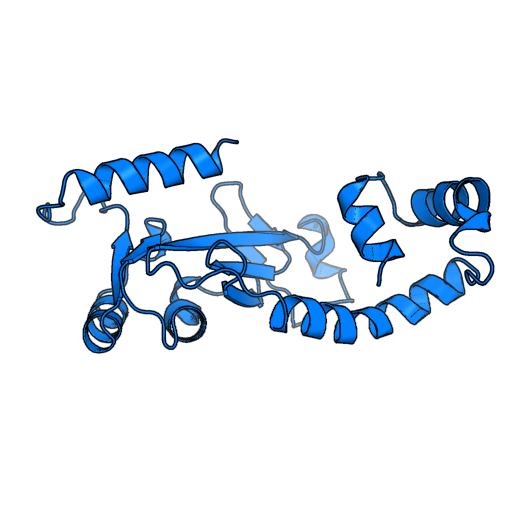PHE A C 1
ATOM 1520 O O . PHE A 1 184 ? 3.271 -8.388 16.437 1.00 61.19 184 PHE A O 1
ATOM 1527 N N . LEU A 1 185 ? 1.231 -7.731 17.076 1.00 58.94 185 LEU A N 1
ATOM 1528 C CA . LEU A 1 185 ? 1.092 -6.646 16.096 1.00 58.94 185 LEU A CA 1
ATOM 1529 C C . LEU A 1 185 ? 2.219 -5.607 16.184 1.00 58.94 185 LEU A C 1
ATOM 1531 O O . LEU A 1 185 ? 2.767 -5.185 15.170 1.00 58.94 185 LEU A O 1
ATOM 1535 N N . ILE A 1 186 ? 2.569 -5.195 17.405 1.00 59.62 186 ILE A N 1
ATOM 1536 C CA . ILE A 1 186 ? 3.649 -4.231 17.645 1.00 59.62 186 ILE A CA 1
ATOM 1537 C C . ILE A 1 186 ? 4.994 -4.836 17.230 1.00 59.62 186 ILE A C 1
ATOM 1539 O O . ILE A 1 186 ? 5.764 -4.166 16.551 1.00 59.62 186 ILE A O 1
ATOM 1543 N N . ILE A 1 187 ? 5.251 -6.097 17.587 1.00 55.81 187 ILE A N 1
ATOM 1544 C CA . ILE A 1 187 ? 6.483 -6.811 17.223 1.00 55.81 187 ILE A CA 1
ATOM 1545 C C . ILE A 1 187 ? 6.578 -6.981 15.699 1.00 55.81 187 ILE A C 1
ATOM 1547 O O . ILE A 1 187 ? 7.618 -6.685 15.121 1.00 55.81 187 ILE A O 1
ATOM 1551 N N . SER A 1 188 ? 5.482 -7.352 15.030 1.00 52.16 188 SER A N 1
ATOM 1552 C CA . SER A 1 188 ? 5.430 -7.537 13.570 1.00 52.16 188 SER A CA 1
ATOM 1553 C C . SER A 1 188 ? 5.641 -6.255 12.756 1.00 52.16 188 SER A C 1
ATOM 1555 O O . SER A 1 188 ? 5.884 -6.333 11.561 1.00 52.16 188 SER A O 1
ATOM 1557 N N . LYS A 1 189 ? 5.538 -5.076 13.385 1.00 50.84 189 LYS A N 1
ATOM 1558 C CA . LYS A 1 189 ? 5.851 -3.780 12.761 1.00 50.84 189 LYS A CA 1
ATOM 1559 C C . LYS A 1 189 ? 7.316 -3.360 12.931 1.00 50.84 189 LYS A C 1
ATOM 1561 O O . LYS A 1 189 ? 7.725 -2.379 12.313 1.00 50.84 189 LYS A O 1
ATOM 1566 N N . ILE A 1 190 ? 8.061 -4.021 13.821 1.00 40.25 190 ILE A N 1
ATOM 1567 C CA . ILE A 1 190 ? 9.460 -3.700 14.159 1.00 40.25 190 ILE A CA 1
ATOM 1568 C C . ILE A 1 190 ? 10.445 -4.584 13.374 1.00 40.25 190 ILE A C 1
ATOM 1570 O O . ILE A 1 190 ? 11.584 -4.170 13.169 1.00 40.25 190 ILE A O 1
ATOM 1574 N N . ILE A 1 191 ? 10.004 -5.765 12.929 1.00 33.69 191 ILE A N 1
ATOM 1575 C CA . ILE A 1 191 ? 10.747 -6.692 12.057 1.00 33.69 191 ILE A CA 1
ATOM 1576 C C . ILE A 1 191 ? 10.377 -6.408 10.600 1.00 33.69 191 ILE A C 1
ATOM 1578 O O . ILE A 1 191 ? 11.299 -6.361 9.756 1.00 33.69 191 ILE A O 1
#

pLDDT: mean 87.49, std 11.29, range [33.69, 96.56]

Radius of gyration: 20.31 Å; Cα contacts (8 Å, |Δi|>4): 234; chains: 1; bounding box: 46×39×56 Å

Solvent-accessible surface area (backbone atoms only — not comparable to full-atom values): 11205 Å² total; per-residue (Å²): 90,68,74,62,55,47,46,66,72,71,60,60,94,47,70,65,60,43,45,59,49,46,42,60,57,76,37,23,87,86,41,75,82,63,68,55,73,70,61,44,61,72,48,48,68,68,31,49,59,59,50,52,51,48,51,73,71,59,50,35,81,90,72,42,67,43,41,47,51,76,46,80,43,74,76,52,59,66,94,44,54,94,76,52,66,91,52,58,92,58,44,29,66,20,77,53,97,94,42,77,44,28,15,31,29,42,34,36,31,56,67,50,60,27,75,46,79,41,34,24,62,62,64,75,58,76,48,49,66,71,57,50,60,93,48,44,41,38,36,35,35,53,59,81,58,71,49,70,71,58,39,58,56,28,48,76,61,50,18,45,71,46,54,56,80,58,95,89,51,82,88,71,94,70,57,69,67,61,52,54,57,47,48,49,54,56,52,66,72,75,111

Secondary structure (DSSP, 8-state):
-HHHHHHHHHT-S-HHHIIIIIIIIITTTT-TTPPPHHHHHHHTGGGHHHHHHHHHHSPPP--SEEEEEEEEEEEE-GGGGGG--TTTTT-EEEEETTEEEEEEEEEEEGGGS-EEEEETTS-GGGGHHHHTTT--EEEEE-GGG--HHHHHHHHHTTEEEEEPPPTTSPPPP--HHHHHHHHHHHHHTT-

Nearest PDB structures (foldseek):
  7po2-assembly1_7  TM=5.320E-01  e=9.033E+00  Homo sapiens
  5ysp-assembly1_A  TM=3.099E-01  e=1.096E+00  Thermotoga maritima MSB8
  5ysq-assembly2_B  TM=3.079E-01  e=2.360E+00  Thermotoga maritima MSB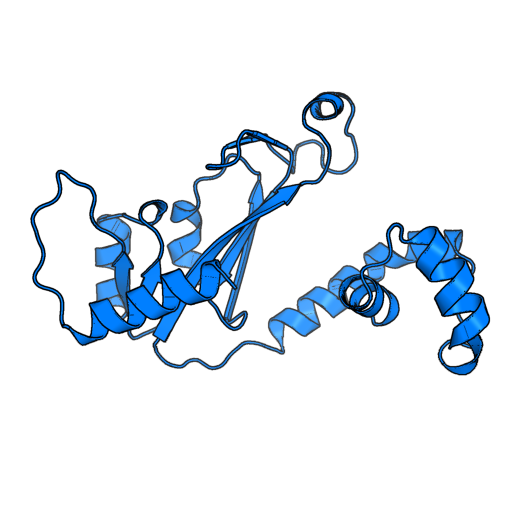8

Foldseek 3Di:
DVLVVVCVVVVDPDSVCSCVPCVVPVVCVVVVPDDPPVVVVVCVVVVPVVVVVVLVVQADDQPLEKEKDKDDDAPDAPVCQVVDDPCVVFADWAADPVGIGIGWMWIAIPSSNDIDIGHRHDQSLVCLCVRCPLHAHEYEYEPSNDDPVVQVVQVVSRYHYHYDDDPPDDDDDDDVVSVVVVVVVVVVVVD

Organism: NCBI:txid1542390